Protein AF-A0AAD7MFX9-F1 (afdb_monomer)

InterPro domains:
  IPR049203 Domain of unknown function DUF6818 [PF20681] (75-136)

Sequence (321 aa):
MWYYPATLQYGCFPWWKHNKCAHVSDSDSDSDDVPAAKYPGHTKGSSNFNEADTTYTLDLVEKKTSDGCKGVEAKKSNRPTRDEKSLQAKYKGLLRSKKPTGSGRCPPEIKHALRIEQLISKRAGTREVSDGAVSDNNNTGASSDSSVEVLGSKKAAKVHTAIARRAPSPPLRRNPWLNAPELVSHLAKVFDPEVQQACDEERSQRSFQLAQFNSISAQLCDVQAVTESLRTQLLSIQNRSHKVKRAHDLAEFTLQLLEQRTVVSQPQPQPQPRQSRQGWYEEYHPDLIRVDGKVLVLFLAFYNHIHSLMSRFSTDILEYL

Foldseek 3Di:
DDDDDDDDPDDPDPPPVPDPPPPDDDDDDDDDDDPDPDPPPDPPDPPPQDPVNLVVLLVVLLVCLVPPDDDDFPPPDPDPGDDPVVSVVSLVVLCPPDDPPDPDDDPVSSVSSVVSVVSNVVVVVPPPPCPPDPPPPDDDDDDDDDDDDDPDDPPDPPPPPPPVPPPPPPPPPPPPPDDVVVVVVVVVVVPPPVVVVVVVVVVVVVVVVVVVVVVVVVVVVVVVVVVVVVVVVVVVVVVVVVVVVVVVVVVVVVVVVVVVVVVVPPPPPDDDDDDDDDDDDPDDDPPDDPPPDDPDDVVVVVVVVVVVVVVVVVVVVVVVD

Structure (mmCIF, N/CA/C/O backbone):
data_AF-A0AAD7MFX9-F1
#
_entry.id   AF-A0AAD7MFX9-F1
#
loop_
_atom_site.group_PDB
_atom_site.id
_atom_site.type_symbol
_atom_site.label_atom_id
_atom_site.label_alt_id
_atom_site.label_comp_id
_atom_site.label_asym_id
_atom_site.label_entity_id
_atom_site.label_seq_id
_atom_site.pdbx_PDB_ins_code
_atom_site.Cartn_x
_atom_site.Cartn_y
_atom_site.Cartn_z
_atom_site.occupancy
_atom_site.B_iso_or_equiv
_atom_site.auth_seq_id
_atom_site.auth_comp_id
_atom_site.auth_asym_id
_atom_site.auth_atom_id
_atom_site.pdbx_PDB_model_num
ATOM 1 N N . MET A 1 1 ? -15.563 -34.207 12.881 1.00 38.16 1 MET A N 1
ATOM 2 C CA . MET A 1 1 ? -15.189 -33.013 13.668 1.00 38.16 1 MET A CA 1
ATOM 3 C C . MET A 1 1 ? -14.021 -32.361 12.937 1.00 38.16 1 MET A C 1
ATOM 5 O O . MET A 1 1 ? -12.920 -32.881 12.992 1.00 38.16 1 MET A O 1
ATOM 9 N N . TRP A 1 2 ? -14.281 -31.351 12.101 1.00 32.84 2 TRP A N 1
ATOM 10 C CA . TRP A 1 2 ? -13.253 -30.756 11.236 1.00 32.84 2 TRP A CA 1
ATOM 11 C C . TRP A 1 2 ? -12.625 -29.561 11.959 1.00 32.84 2 TRP A C 1
ATOM 13 O O . TRP A 1 2 ? -13.279 -28.533 12.126 1.00 32.84 2 TRP A O 1
ATOM 23 N N . TYR A 1 3 ? -11.382 -29.717 12.416 1.00 33.75 3 TYR A N 1
ATOM 24 C CA . TYR A 1 3 ? -10.570 -28.634 12.971 1.00 33.75 3 TYR A CA 1
ATOM 25 C C . TYR A 1 3 ? -10.205 -27.664 11.837 1.00 33.75 3 TYR A C 1
ATOM 27 O O . TYR A 1 3 ? -9.392 -27.990 10.977 1.00 33.75 3 TYR A O 1
ATOM 35 N N . TYR A 1 4 ? -10.824 -26.482 11.809 1.00 37.81 4 TYR A N 1
ATOM 36 C CA . TYR A 1 4 ? -10.358 -25.379 10.967 1.00 37.81 4 TYR A CA 1
ATOM 37 C C . TYR A 1 4 ? -9.405 -24.505 11.793 1.00 37.81 4 TYR A C 1
ATOM 39 O O . TYR A 1 4 ? -9.812 -24.040 12.861 1.00 37.81 4 TYR A O 1
ATOM 47 N N . PRO A 1 5 ? -8.161 -24.269 11.337 1.00 44.94 5 PRO A N 1
ATOM 48 C CA . PRO A 1 5 ? -7.234 -23.391 12.034 1.00 44.94 5 PRO A CA 1
ATOM 49 C C . PRO A 1 5 ? -7.768 -21.954 12.071 1.00 44.94 5 PRO A C 1
ATOM 51 O O . PRO A 1 5 ? -8.479 -21.502 11.168 1.00 44.94 5 PRO A O 1
ATOM 54 N N . ALA A 1 6 ? -7.440 -21.264 13.164 1.00 40.69 6 ALA A N 1
ATOM 55 C CA . ALA A 1 6 ? -7.855 -19.904 13.462 1.00 40.69 6 ALA A CA 1
ATOM 56 C C . ALA A 1 6 ? -7.550 -18.937 12.305 1.00 40.69 6 ALA A C 1
ATOM 58 O O . ALA A 1 6 ? -6.547 -19.039 11.603 1.00 40.69 6 ALA A O 1
ATOM 59 N N . THR A 1 7 ? -8.476 -18.005 12.118 1.00 43.91 7 THR A N 1
ATOM 60 C CA . THR A 1 7 ? -8.569 -17.015 11.045 1.00 43.91 7 THR A CA 1
ATOM 61 C C . THR A 1 7 ? -7.248 -16.304 10.733 1.00 43.91 7 THR A C 1
ATOM 63 O O . THR A 1 7 ? -6.803 -15.458 11.506 1.00 43.91 7 THR A O 1
ATOM 66 N N . LEU A 1 8 ? -6.681 -16.584 9.553 1.00 38.19 8 LEU A N 1
ATOM 67 C CA . LEU A 1 8 ? -5.702 -15.721 8.889 1.00 38.19 8 LEU A CA 1
ATOM 68 C C . LEU A 1 8 ? -6.349 -14.351 8.643 1.00 38.19 8 LEU A C 1
ATOM 70 O O . LEU A 1 8 ? -7.306 -14.221 7.878 1.00 38.19 8 LEU A O 1
ATOM 74 N N . GLN A 1 9 ? -5.852 -13.333 9.338 1.00 41.78 9 GLN A N 1
ATOM 75 C CA . GLN A 1 9 ? -6.235 -11.943 9.144 1.00 41.78 9 GLN A CA 1
ATOM 76 C C . GLN A 1 9 ? -5.528 -11.451 7.875 1.00 41.78 9 GLN A C 1
ATOM 78 O O . GLN A 1 9 ? -4.345 -11.127 7.899 1.00 41.78 9 GLN A O 1
ATOM 83 N N . TYR A 1 10 ? -6.241 -11.488 6.746 1.00 43.34 10 TYR A N 1
ATOM 84 C CA . TYR A 1 10 ? -5.744 -11.041 5.446 1.00 43.34 10 TYR A CA 1
ATOM 85 C C . TYR A 1 10 ? -5.314 -9.570 5.529 1.00 43.34 10 TYR A C 1
ATOM 87 O O . TYR A 1 10 ? -6.148 -8.665 5.600 1.00 43.34 10 TYR A O 1
ATOM 95 N N . GLY A 1 11 ? -4.000 -9.332 5.523 1.00 38.25 11 GLY A N 1
ATOM 96 C CA . GLY A 1 11 ? -3.445 -8.029 5.183 1.00 38.25 11 GLY A CA 1
ATOM 97 C C . GLY A 1 11 ? -3.954 -7.636 3.799 1.00 38.25 11 GLY A C 1
ATOM 98 O O . GLY A 1 11 ? -4.009 -8.462 2.890 1.00 38.25 11 GLY A O 1
ATOM 99 N N . CYS A 1 12 ? -4.390 -6.389 3.650 1.00 39.00 12 CYS A N 1
ATOM 100 C CA . CYS A 1 12 ? -4.897 -5.842 2.398 1.00 39.00 12 CYS A CA 1
ATOM 101 C C . CYS A 1 12 ? -3.735 -5.771 1.383 1.00 39.00 12 CYS A C 1
ATOM 103 O O . CYS A 1 12 ? -3.068 -4.746 1.274 1.00 39.00 12 CYS A O 1
ATOM 105 N N . PHE A 1 13 ? -3.427 -6.879 0.699 1.00 40.06 13 PHE A N 1
ATOM 106 C CA . PHE A 1 13 ? -2.320 -6.952 -0.255 1.00 40.06 13 PHE A CA 1
ATOM 107 C C . PHE A 1 13 ? -2.621 -6.067 -1.482 1.00 40.06 13 PHE A C 1
ATOM 109 O O . PHE A 1 13 ? -3.646 -6.257 -2.145 1.00 40.06 13 PHE A O 1
ATOM 116 N N . PRO A 1 14 ? -1.748 -5.104 -1.834 1.00 45.28 14 PRO A N 1
ATOM 117 C CA . PRO A 1 14 ? -1.995 -4.116 -2.886 1.00 45.28 14 PRO A CA 1
ATOM 118 C C . PRO A 1 14 ? -1.705 -4.645 -4.303 1.00 45.28 14 PRO A C 1
ATOM 120 O O . PRO A 1 14 ? -1.330 -3.879 -5.185 1.00 45.28 14 PRO A O 1
ATOM 123 N N . TRP A 1 15 ? -1.897 -5.942 -4.567 1.00 44.16 15 TRP A N 1
ATOM 124 C CA . TRP A 1 15 ? -1.465 -6.563 -5.830 1.00 44.16 15 TRP A CA 1
ATOM 125 C C . TRP A 1 15 ? -2.285 -6.141 -7.065 1.00 44.16 15 TRP A C 1
ATOM 127 O O . TRP A 1 15 ? -1.922 -6.457 -8.190 1.00 44.16 15 TRP A O 1
ATOM 137 N N . TRP A 1 16 ? -3.385 -5.405 -6.881 1.00 49.38 16 TRP A N 1
ATOM 138 C CA . TRP A 1 16 ? -4.303 -5.004 -7.959 1.00 49.38 16 TRP A CA 1
ATOM 139 C C . TRP A 1 16 ? -4.384 -3.486 -8.199 1.00 49.38 16 TRP A C 1
ATOM 141 O O . TRP A 1 16 ? -5.248 -3.034 -8.945 1.00 49.38 16 TRP A O 1
ATOM 151 N N . LYS A 1 17 ? -3.509 -2.672 -7.587 1.00 44.91 17 LYS A N 1
ATOM 152 C CA . LYS A 1 17 ? -3.524 -1.207 -7.792 1.00 44.91 17 LYS A CA 1
ATOM 153 C C . LYS A 1 17 ? -2.876 -0.728 -9.101 1.00 44.91 17 LYS A C 1
ATOM 155 O O . LYS A 1 17 ? -3.039 0.439 -9.442 1.00 44.91 17 LYS A O 1
ATOM 160 N N . HIS A 1 18 ? -2.214 -1.593 -9.868 1.00 41.06 18 HIS A N 1
ATOM 161 C CA . HIS A 1 18 ? -1.515 -1.199 -11.095 1.00 41.06 18 HIS A CA 1
ATOM 162 C C . HIS A 1 18 ? -2.164 -1.814 -12.333 1.00 41.06 18 HIS A C 1
ATOM 164 O O . HIS A 1 18 ? -1.715 -2.833 -12.831 1.00 41.06 18 HIS A O 1
ATOM 170 N N . ASN A 1 19 ? -3.254 -1.196 -12.784 1.00 41.44 19 ASN A N 1
ATOM 171 C CA . ASN A 1 19 ? -3.665 -1.125 -14.191 1.00 41.44 19 ASN A CA 1
ATOM 172 C C . ASN A 1 19 ? -4.685 0.015 -14.308 1.00 41.44 19 ASN A C 1
ATOM 174 O O . ASN A 1 19 ? -5.865 -0.173 -14.598 1.00 41.44 19 ASN A O 1
ATOM 178 N N . LYS A 1 20 ? -4.227 1.237 -14.013 1.00 42.31 20 LYS A N 1
ATOM 179 C CA . LYS A 1 20 ? -4.905 2.439 -14.490 1.00 42.31 20 LYS A CA 1
ATOM 180 C C . LYS A 1 20 ? -4.567 2.512 -15.978 1.00 42.31 20 LYS A C 1
ATOM 182 O O . LYS A 1 20 ? -3.538 3.066 -16.341 1.00 42.31 20 LYS A O 1
ATOM 187 N N . CYS A 1 21 ? -5.379 1.870 -16.819 1.00 35.56 21 CYS A N 1
ATOM 188 C CA . CYS A 1 21 ? -5.397 2.179 -18.243 1.00 35.56 21 CYS A CA 1
ATOM 189 C C . CYS A 1 21 ? -5.702 3.675 -18.334 1.00 35.56 21 CYS A C 1
ATOM 191 O O . CYS A 1 21 ? -6.823 4.101 -18.055 1.00 35.56 21 CYS A O 1
ATOM 193 N N . ALA A 1 22 ? -4.666 4.472 -18.588 1.00 37.41 22 ALA A N 1
ATOM 194 C CA . ALA A 1 22 ? -4.801 5.878 -18.898 1.00 37.41 22 ALA A CA 1
ATOM 195 C C . ALA A 1 22 ? -5.539 5.952 -20.234 1.00 37.41 22 ALA A C 1
ATOM 197 O O . ALA A 1 22 ? -4.946 5.792 -21.296 1.00 37.41 22 ALA A O 1
ATOM 198 N N . HIS A 1 23 ? -6.858 6.106 -20.167 1.00 41.19 23 HIS A N 1
ATOM 199 C CA . HIS A 1 23 ? -7.603 6.665 -21.276 1.00 41.19 23 HIS A CA 1
ATOM 200 C C . HIS A 1 23 ? -7.218 8.143 -21.309 1.00 41.19 23 HIS A C 1
ATOM 202 O O . HIS A 1 23 ? -7.692 8.928 -20.490 1.00 41.19 23 HIS A O 1
ATOM 208 N N . VAL A 1 24 ? -6.261 8.476 -22.173 1.00 39.00 24 VAL A N 1
ATOM 209 C CA . VAL A 1 24 ? -5.938 9.858 -22.520 1.00 39.00 24 VAL A CA 1
ATOM 210 C C . VAL A 1 24 ? -7.144 10.385 -23.283 1.00 39.00 24 VAL A C 1
ATOM 212 O O . VAL A 1 24 ? -7.407 9.986 -24.412 1.00 39.00 24 VAL A O 1
ATOM 215 N N . SER A 1 25 ? -7.937 11.204 -22.613 1.00 40.22 25 SER A N 1
ATOM 216 C CA . SER A 1 25 ? -8.865 12.119 -23.259 1.00 40.22 25 SER A CA 1
ATOM 217 C C . SER A 1 25 ? -8.348 13.509 -22.931 1.00 40.22 25 SER A C 1
ATOM 219 O O . SER A 1 25 ? -8.645 14.037 -21.861 1.00 40.22 25 SER A O 1
ATOM 221 N N . ASP A 1 26 ? -7.507 14.022 -23.827 1.00 41.28 26 ASP A N 1
ATOM 222 C CA . ASP A 1 26 ? -7.129 15.428 -23.878 1.00 41.28 26 ASP A CA 1
ATOM 223 C C . ASP A 1 26 ? -8.378 16.210 -24.290 1.00 41.28 26 ASP A C 1
ATOM 225 O O . ASP A 1 26 ? -8.904 16.068 -25.396 1.00 41.28 26 ASP A O 1
ATOM 229 N N . SER A 1 27 ? -8.926 16.973 -23.357 1.00 51.03 27 SER A N 1
ATOM 230 C CA . SER A 1 27 ? -9.942 17.984 -23.625 1.00 51.03 27 SER A CA 1
ATOM 231 C C . SER A 1 27 ? -9.734 19.089 -22.604 1.00 51.03 27 SER A C 1
ATOM 233 O O . SER A 1 27 ? -10.355 19.101 -21.542 1.00 51.03 27 SER A O 1
ATOM 235 N N . ASP A 1 28 ? -8.787 19.966 -22.931 1.00 50.78 28 ASP A N 1
ATOM 236 C CA . ASP A 1 28 ? -8.670 21.295 -22.347 1.00 50.78 28 ASP A CA 1
ATOM 237 C C . ASP A 1 28 ? -9.949 22.062 -22.691 1.00 50.78 28 ASP A C 1
ATOM 239 O O . ASP A 1 28 ? -10.219 22.350 -23.858 1.00 50.78 28 ASP A O 1
ATOM 243 N N . SER A 1 29 ? -10.772 22.343 -21.686 1.00 61.25 29 SER A N 1
ATOM 244 C CA . SER A 1 29 ? -11.898 23.256 -21.837 1.00 61.25 29 SER A CA 1
ATOM 245 C C . SER A 1 29 ? -12.022 24.083 -20.567 1.00 61.25 29 SER A C 1
ATOM 247 O O . SER A 1 29 ? -12.317 23.559 -19.490 1.00 61.25 29 SER A O 1
ATOM 249 N N . ASP A 1 30 ? -11.722 25.367 -20.735 1.00 53.09 30 ASP A N 1
ATOM 250 C CA . ASP A 1 30 ? -11.743 26.407 -19.720 1.00 53.09 30 ASP A CA 1
ATOM 251 C C . ASP A 1 30 ? -13.122 26.579 -19.064 1.00 53.09 30 ASP A C 1
ATOM 253 O O . ASP A 1 30 ? -14.175 26.358 -19.659 1.00 53.09 30 ASP A O 1
ATOM 257 N N . SER A 1 31 ? -13.026 26.974 -17.798 1.00 58.25 31 SER A N 1
ATOM 258 C CA . SER A 1 31 ? -14.019 27.464 -16.840 1.00 58.25 31 SER A CA 1
ATOM 259 C C . SER A 1 31 ? -15.365 27.980 -17.368 1.00 58.25 31 SER A C 1
ATOM 261 O O . SER A 1 31 ? -15.407 29.028 -18.003 1.00 58.25 31 SER A O 1
ATOM 263 N N . ASP A 1 32 ? -16.446 27.354 -16.890 1.00 50.59 32 ASP A N 1
ATOM 264 C CA . ASP A 1 32 ? -17.741 27.991 -16.620 1.00 50.59 32 ASP A CA 1
ATOM 265 C C . ASP A 1 32 ? -18.392 27.328 -15.385 1.00 50.59 32 ASP A C 1
ATOM 267 O O . ASP A 1 32 ? -18.341 26.106 -15.215 1.00 50.59 32 ASP A O 1
ATOM 271 N N . ASP A 1 33 ? -18.983 28.138 -14.500 1.00 58.12 33 ASP A N 1
ATOM 272 C CA . ASP A 1 33 ? -19.689 27.739 -13.274 1.00 58.12 33 ASP A CA 1
ATOM 273 C C . ASP A 1 33 ? -20.865 26.783 -13.566 1.00 58.12 33 ASP A C 1
ATOM 275 O O . ASP A 1 33 ? -21.997 27.201 -13.827 1.00 58.12 33 ASP A O 1
ATOM 279 N N . VAL A 1 34 ? -20.624 25.468 -13.498 1.00 51.06 34 VAL A N 1
ATOM 280 C CA . VAL A 1 34 ? -21.688 24.462 -13.641 1.00 51.06 34 VAL A CA 1
ATOM 281 C C . VAL A 1 34 ? -22.418 24.293 -12.300 1.00 51.06 34 VAL A C 1
ATOM 283 O O . VAL A 1 34 ? -21.798 23.896 -11.306 1.00 51.06 34 VAL A O 1
ATOM 286 N N . PRO A 1 35 ? -23.742 24.538 -12.231 1.00 60.59 35 PRO A N 1
ATOM 287 C CA . PRO A 1 35 ? -24.511 24.386 -11.002 1.00 60.59 35 PRO A CA 1
ATOM 288 C C . PRO A 1 35 ? -24.412 22.948 -10.493 1.00 60.59 35 PRO A C 1
ATOM 290 O O . PRO A 1 35 ? -24.589 22.003 -11.261 1.00 60.59 35 PRO A O 1
ATOM 293 N N . ALA A 1 36 ? -24.143 22.797 -9.190 1.00 56.06 36 ALA A N 1
ATOM 294 C CA . ALA A 1 36 ? -23.963 21.528 -8.488 1.00 56.06 36 ALA A CA 1
ATOM 295 C C . ALA A 1 36 ? -25.005 20.477 -8.915 1.00 56.06 36 ALA A C 1
ATOM 297 O O . ALA A 1 36 ? -26.137 20.442 -8.419 1.00 56.06 36 ALA A O 1
ATOM 298 N N . ALA A 1 37 ? -24.616 19.620 -9.861 1.00 54.31 37 ALA A N 1
ATOM 299 C CA . ALA A 1 37 ? -25.473 18.580 -10.389 1.00 54.31 37 ALA A CA 1
ATOM 300 C C . ALA A 1 37 ? -25.778 17.598 -9.255 1.00 54.31 37 ALA A C 1
ATOM 302 O O . ALA A 1 37 ? -24.891 16.919 -8.733 1.00 54.31 37 ALA A O 1
ATOM 303 N N . LYS A 1 38 ? -27.051 17.547 -8.847 1.00 69.00 38 LYS A N 1
ATOM 304 C CA . LYS A 1 38 ? -27.570 16.536 -7.923 1.00 69.00 38 LYS A CA 1
ATOM 305 C C . LYS A 1 38 ? -27.135 15.171 -8.449 1.00 69.00 38 LYS A C 1
ATOM 307 O O . LYS A 1 38 ? -27.514 14.812 -9.562 1.00 69.00 38 LYS A O 1
ATOM 312 N N . TYR A 1 39 ? -26.331 14.448 -7.666 1.00 67.44 39 TYR A N 1
ATOM 313 C CA . TYR A 1 39 ? -25.854 13.109 -8.007 1.00 67.44 39 TYR A CA 1
ATOM 314 C C . TYR A 1 39 ? -27.015 12.288 -8.582 1.00 67.44 39 TYR A C 1
ATOM 316 O O . TYR A 1 39 ? -28.019 12.119 -7.878 1.00 67.44 39 TYR A O 1
ATOM 324 N N . PRO A 1 40 ? -26.934 11.822 -9.843 1.00 58.03 40 PRO A N 1
ATOM 325 C CA . PRO A 1 40 ? -27.996 11.029 -10.432 1.00 58.03 40 PRO A CA 1
ATOM 326 C C . PRO A 1 40 ? -28.186 9.806 -9.543 1.00 58.03 40 PRO A C 1
ATOM 328 O O . PRO A 1 40 ? -27.263 9.013 -9.338 1.00 58.03 40 PRO A O 1
ATOM 331 N N . GLY A 1 41 ? -29.371 9.712 -8.937 1.00 63.53 41 GLY A N 1
ATOM 332 C CA . GLY A 1 41 ? -29.730 8.582 -8.095 1.00 63.53 41 GLY A CA 1
ATOM 333 C C . GLY A 1 41 ? -29.484 7.283 -8.854 1.00 63.53 41 GLY A C 1
ATOM 334 O O . GLY A 1 41 ? -29.627 7.244 -10.076 1.00 63.53 41 GLY A O 1
ATOM 335 N N . HIS A 1 42 ? -29.089 6.235 -8.126 1.00 55.88 42 HIS A N 1
ATOM 336 C CA . HIS A 1 42 ? -28.870 4.897 -8.672 1.00 55.88 42 HIS A CA 1
ATOM 337 C C . HIS A 1 42 ? -29.916 4.572 -9.745 1.00 55.88 42 HIS A C 1
ATOM 339 O O . HIS A 1 42 ? -31.111 4.497 -9.447 1.00 55.88 42 HIS A O 1
ATOM 345 N N . THR A 1 43 ? -29.472 4.397 -10.992 1.00 57.28 43 THR A N 1
ATOM 346 C CA . THR A 1 43 ? -30.348 3.996 -12.089 1.00 57.28 43 THR A CA 1
ATOM 347 C C . THR A 1 43 ? -31.018 2.681 -11.695 1.00 57.28 43 THR A C 1
ATOM 349 O O . THR A 1 43 ? -30.359 1.657 -11.502 1.00 57.28 43 THR A O 1
ATOM 352 N N . LYS A 1 44 ? -32.343 2.723 -11.498 1.00 52.28 44 LYS A N 1
ATOM 353 C CA . LYS A 1 44 ? -33.187 1.543 -11.273 1.00 52.28 44 LYS A CA 1
ATOM 354 C C . LYS A 1 44 ? -33.063 0.651 -12.508 1.00 52.28 44 LYS A C 1
ATOM 356 O O . LYS A 1 44 ? -33.769 0.849 -13.488 1.00 52.28 44 LYS A O 1
ATOM 361 N N . GLY A 1 45 ? -32.103 -0.266 -12.488 1.00 57.66 45 GLY A N 1
ATOM 362 C CA . GLY A 1 45 ? -31.774 -1.071 -13.661 1.00 57.66 45 GLY A CA 1
ATOM 363 C C . GLY A 1 45 ? -30.441 -1.810 -13.608 1.00 57.66 45 GLY A C 1
ATOM 364 O O . GLY A 1 45 ? -30.179 -2.604 -14.508 1.00 57.66 45 GLY A O 1
ATOM 365 N N . SER A 1 46 ? -29.601 -1.629 -12.577 1.00 60.44 46 SER A N 1
ATOM 366 C CA . SER A 1 46 ? -28.471 -2.539 -12.374 1.00 60.44 46 SER A CA 1
ATOM 367 C C . SER A 1 46 ? -29.010 -3.938 -12.066 1.00 60.44 46 SER A C 1
ATOM 369 O O . SER A 1 46 ? -29.384 -4.261 -10.942 1.00 60.44 46 SER A O 1
ATOM 371 N N . SER A 1 47 ? -29.098 -4.766 -13.108 1.00 70.81 47 SER A N 1
ATOM 372 C CA . SER A 1 47 ? -29.531 -6.156 -13.016 1.00 70.81 47 SER A CA 1
ATOM 373 C C . SER A 1 47 ? -28.731 -6.847 -11.910 1.00 70.81 47 SER A C 1
ATOM 375 O O . SER A 1 47 ? -27.494 -6.918 -11.973 1.00 70.81 47 SER A O 1
ATOM 377 N N . ASN A 1 48 ? -29.435 -7.301 -10.872 1.00 85.19 48 ASN A N 1
ATOM 378 C CA . ASN A 1 48 ? -28.843 -8.066 -9.784 1.00 85.19 48 ASN A CA 1
ATOM 379 C C . ASN A 1 48 ? -28.131 -9.295 -10.365 1.00 85.19 48 ASN A C 1
ATOM 381 O O . ASN A 1 48 ? -28.614 -9.910 -11.312 1.00 85.19 48 ASN A O 1
ATOM 385 N N . PHE A 1 49 ? -26.970 -9.643 -9.812 1.00 90.62 49 PHE A N 1
ATOM 386 C CA . PHE A 1 49 ? -26.264 -10.862 -10.202 1.00 90.62 49 PHE A CA 1
ATOM 387 C C . PHE A 1 49 ? -27.140 -12.076 -9.905 1.00 90.62 49 PHE A C 1
ATOM 389 O O . PHE A 1 49 ? -27.456 -12.317 -8.738 1.00 90.62 49 PHE A O 1
ATOM 396 N N . ASN A 1 50 ? -27.495 -12.831 -10.944 1.00 92.94 50 ASN A N 1
ATOM 397 C CA . ASN A 1 50 ? -28.164 -14.111 -10.769 1.00 92.94 50 ASN A CA 1
ATOM 398 C C . ASN A 1 50 ? -27.189 -15.138 -10.156 1.00 92.94 50 ASN A C 1
ATOM 400 O O . ASN A 1 50 ? -25.967 -14.964 -10.204 1.00 92.94 50 ASN A O 1
ATOM 404 N N . GLU A 1 51 ? -27.699 -16.227 -9.592 1.00 93.75 51 GLU A N 1
ATOM 405 C CA . GLU A 1 51 ? -26.887 -17.324 -9.047 1.00 93.75 51 GLU A CA 1
ATOM 406 C C . GLU A 1 51 ? -25.966 -17.913 -10.126 1.00 93.75 51 GLU A C 1
ATOM 408 O O . GLU A 1 51 ? -24.756 -18.045 -9.931 1.00 93.75 51 GLU A O 1
ATOM 413 N N . ALA A 1 52 ? -26.510 -18.124 -11.328 1.00 92.81 52 ALA A N 1
ATOM 414 C CA . ALA A 1 52 ? -25.748 -18.567 -12.489 1.00 92.81 52 ALA A CA 1
ATOM 415 C C . ALA A 1 52 ? -24.650 -17.570 -12.901 1.00 92.81 52 ALA A C 1
ATOM 417 O O . ALA A 1 52 ? -23.636 -17.973 -13.463 1.00 92.81 52 ALA A O 1
ATOM 418 N N . ASP A 1 53 ? -24.859 -16.261 -12.726 1.00 92.38 53 ASP A N 1
ATOM 419 C CA . ASP A 1 53 ? -23.834 -15.246 -13.026 1.00 92.38 53 ASP A CA 1
ATOM 420 C C . ASP A 1 53 ? -22.771 -15.209 -11.932 1.00 92.38 53 ASP A C 1
ATOM 422 O O . ASP A 1 53 ? -21.601 -14.948 -12.200 1.00 92.38 53 ASP A O 1
ATOM 426 N N . THR A 1 54 ? -23.175 -15.482 -10.693 1.00 94.38 54 THR A N 1
ATOM 427 C CA . THR A 1 54 ? -22.289 -15.512 -9.531 1.00 94.38 54 THR A CA 1
ATOM 428 C C . THR A 1 54 ? -21.322 -16.690 -9.629 1.00 94.38 54 THR A C 1
ATOM 430 O O . THR A 1 54 ? -20.120 -16.486 -9.496 1.00 94.38 54 THR A O 1
ATOM 433 N N . THR A 1 55 ? -21.818 -17.885 -9.956 1.00 95.12 55 THR A N 1
ATOM 434 C CA . THR A 1 55 ? -20.992 -19.077 -10.230 1.00 95.12 55 THR A CA 1
ATOM 435 C C . THR A 1 55 ? -20.042 -18.845 -11.404 1.00 95.12 55 THR A C 1
ATOM 437 O O . THR A 1 55 ? -18.834 -18.988 -11.244 1.00 95.12 55 THR A O 1
ATOM 440 N N . TYR A 1 56 ? -20.546 -18.332 -12.530 1.00 92.56 56 TYR A N 1
ATOM 441 C CA . TYR A 1 56 ? -19.709 -17.977 -13.683 1.00 92.56 56 TYR A CA 1
ATOM 442 C C . TYR A 1 56 ? -18.618 -16.944 -13.345 1.00 92.56 56 TYR A C 1
ATOM 444 O O . TYR A 1 56 ? -17.485 -17.039 -13.816 1.00 92.56 56 TYR A O 1
ATOM 452 N N . THR A 1 57 ? -18.935 -15.959 -12.498 1.00 92.25 57 THR A N 1
ATOM 453 C CA . THR A 1 57 ? -17.954 -14.973 -12.020 1.00 92.25 57 THR A CA 1
ATOM 454 C C . THR A 1 57 ? -16.844 -15.648 -11.216 1.00 92.25 57 THR A C 1
ATOM 456 O O . THR A 1 57 ? -15.678 -15.298 -11.383 1.00 92.25 57 THR A O 1
ATOM 459 N N . LEU A 1 58 ? -17.182 -16.616 -10.361 1.00 94.88 58 LEU A N 1
ATOM 460 C CA . LEU A 1 58 ? -16.204 -17.357 -9.564 1.00 94.88 58 LEU A CA 1
ATOM 461 C C . LEU A 1 58 ? -15.306 -18.230 -10.445 1.00 94.88 58 LEU A C 1
ATOM 463 O O . LEU A 1 58 ? -14.089 -18.167 -10.288 1.00 94.88 58 LEU A O 1
ATOM 467 N N . ASP A 1 59 ? -15.869 -18.925 -11.435 1.00 93.94 59 ASP A N 1
ATOM 468 C CA . ASP A 1 59 ? -15.097 -19.720 -12.400 1.00 93.94 59 ASP A CA 1
ATOM 469 C C . ASP A 1 59 ? -14.103 -18.851 -13.191 1.00 93.94 59 ASP A C 1
ATOM 471 O O . ASP A 1 59 ? -12.944 -19.225 -13.395 1.00 93.94 59 ASP A O 1
ATOM 475 N N . LEU A 1 60 ? -14.523 -17.647 -13.602 1.00 91.00 60 LEU A N 1
ATOM 476 C CA . LEU A 1 60 ? -13.646 -16.684 -14.272 1.00 91.00 60 LEU A CA 1
ATOM 477 C C . LEU A 1 60 ? -12.501 -16.209 -13.370 1.00 91.00 60 LEU A C 1
ATOM 479 O O . LEU A 1 60 ? -11.375 -16.061 -13.848 1.00 91.00 60 LEU A O 1
ATOM 483 N N . VAL A 1 61 ? -12.765 -15.947 -12.086 1.00 90.56 61 VAL A N 1
ATOM 484 C CA . VAL A 1 61 ? -11.727 -15.522 -11.130 1.00 90.56 61 VAL A CA 1
ATOM 485 C C . VAL A 1 61 ? -10.770 -16.674 -10.826 1.00 90.56 61 VAL A C 1
ATOM 487 O O . VAL A 1 61 ? -9.560 -16.451 -10.778 1.00 90.56 61 VAL A O 1
ATOM 490 N N . GLU A 1 62 ? -11.273 -17.900 -10.678 1.00 92.62 62 GLU A N 1
ATOM 491 C CA . GLU A 1 62 ? -10.452 -19.097 -10.472 1.00 92.62 62 GLU A CA 1
ATOM 492 C C . GLU A 1 62 ? -9.505 -19.318 -11.658 1.00 92.62 62 GLU A C 1
ATOM 494 O O . GLU A 1 62 ? -8.291 -19.421 -11.469 1.00 92.62 62 GLU A O 1
ATOM 499 N N . LYS A 1 63 ? -10.028 -19.243 -12.888 1.00 89.75 63 LYS A N 1
ATOM 500 C CA . LYS A 1 63 ? -9.226 -19.329 -14.114 1.00 89.75 63 LYS A CA 1
ATOM 501 C C . LYS A 1 63 ? -8.232 -18.169 -14.267 1.00 89.75 63 LYS A C 1
ATOM 503 O O . LYS A 1 63 ? -7.075 -18.375 -14.616 1.00 89.75 63 LYS A O 1
ATOM 508 N N . LYS A 1 64 ? -8.622 -16.924 -13.959 1.00 83.94 64 LYS A N 1
ATOM 509 C CA . LYS A 1 64 ? -7.676 -15.783 -13.961 1.00 83.94 64 LYS A CA 1
ATOM 510 C C . LYS A 1 64 ? -6.535 -15.984 -12.968 1.00 83.94 64 LYS A C 1
ATOM 512 O O . LYS A 1 64 ? -5.399 -15.581 -13.227 1.00 83.94 64 LYS A O 1
ATOM 517 N N . THR A 1 65 ? -6.854 -16.571 -11.818 1.00 76.75 65 THR A N 1
ATOM 518 C CA . THR A 1 65 ? -5.892 -16.826 -10.750 1.00 76.75 65 THR A CA 1
ATOM 519 C C . THR A 1 65 ? -4.872 -17.878 -11.165 1.00 76.75 65 THR A C 1
ATOM 521 O O . THR A 1 65 ? -3.720 -17.748 -10.756 1.00 76.75 65 THR A O 1
ATOM 524 N N . SER A 1 66 ? -5.238 -18.879 -11.979 1.00 73.50 66 SER A N 1
ATOM 525 C CA . SER A 1 66 ? -4.282 -19.863 -12.512 1.00 73.50 66 SER A CA 1
ATOM 526 C C . SER A 1 66 ? -3.360 -19.267 -13.575 1.00 73.50 66 SER A C 1
ATOM 528 O O . SER A 1 66 ? -2.160 -19.552 -13.568 1.00 73.50 66 SER A O 1
ATOM 530 N N . ASP A 1 67 ? -3.867 -18.358 -14.403 1.00 68.50 67 ASP A N 1
ATOM 531 C CA . ASP A 1 67 ? -3.166 -17.966 -15.633 1.00 68.50 67 ASP A CA 1
ATOM 532 C C . ASP A 1 67 ? -2.332 -16.679 -15.495 1.00 68.50 67 ASP A C 1
ATOM 534 O O . ASP A 1 67 ? -1.593 -16.314 -16.405 1.00 68.50 67 ASP A O 1
ATOM 538 N N . GLY A 1 68 ? -2.387 -16.002 -14.342 1.00 54.31 68 GLY A N 1
ATOM 539 C CA . GLY A 1 68 ? -1.564 -14.820 -14.082 1.00 54.31 68 GLY A CA 1
ATOM 540 C C . GLY A 1 68 ? -2.023 -13.594 -14.878 1.00 54.31 68 GLY A C 1
ATOM 541 O O . GLY A 1 68 ? -1.392 -13.184 -15.843 1.00 54.31 68 GLY A O 1
ATOM 542 N N . CYS A 1 69 ? -3.109 -12.964 -14.421 1.00 46.72 69 CYS A N 1
ATOM 543 C CA . CYS A 1 69 ? -3.417 -11.536 -14.611 1.00 46.72 69 CYS A CA 1
ATOM 544 C C . CYS A 1 69 ? -3.326 -10.932 -16.033 1.00 46.72 69 CYS A C 1
ATOM 546 O O . CYS A 1 69 ? -3.015 -9.746 -16.153 1.00 46.72 69 CYS A O 1
ATOM 548 N N . LYS A 1 70 ? -3.649 -11.656 -17.112 1.00 49.25 70 LYS A N 1
ATOM 549 C CA . LYS A 1 70 ? -3.885 -11.015 -18.423 1.00 49.25 70 LYS A CA 1
ATOM 550 C C . LYS A 1 70 ? -5.350 -11.146 -18.836 1.00 49.25 70 LYS A C 1
ATOM 552 O O . LYS A 1 70 ? -5.954 -12.203 -18.685 1.00 49.25 70 LYS A O 1
ATOM 557 N N . GLY A 1 71 ? -5.922 -10.002 -19.221 1.00 53.84 71 GLY A N 1
ATOM 558 C CA . GLY A 1 71 ? -7.354 -9.699 -19.281 1.00 53.84 71 GLY A CA 1
ATOM 559 C C . GLY A 1 71 ? -8.219 -10.815 -19.859 1.00 53.84 71 GLY A C 1
ATOM 560 O O . GLY A 1 71 ? -8.031 -11.245 -20.991 1.00 53.84 71 GLY A O 1
ATOM 561 N N . VAL A 1 72 ? -9.192 -11.271 -19.070 1.00 52.81 72 VAL A N 1
ATOM 562 C CA . VAL A 1 72 ? -10.182 -12.249 -19.535 1.00 52.81 72 VAL A CA 1
ATOM 563 C C . VAL A 1 72 ? -11.402 -11.469 -19.958 1.00 52.81 72 VAL A C 1
ATOM 565 O O . VAL A 1 72 ? -12.135 -10.932 -19.128 1.00 52.81 72 VAL A O 1
ATOM 568 N N . GLU A 1 73 ? -11.567 -11.379 -21.265 1.00 58.50 73 GLU A N 1
ATOM 569 C CA . GLU A 1 73 ? -12.762 -10.850 -21.890 1.00 58.50 73 GLU A CA 1
ATOM 570 C C . GLU A 1 73 ? -13.832 -11.951 -21.893 1.00 58.50 73 GLU A C 1
ATOM 572 O O . GLU A 1 73 ? -13.621 -13.048 -22.418 1.00 58.50 73 GLU A O 1
ATOM 577 N N . ALA A 1 74 ? -14.997 -11.673 -21.307 1.00 58.94 74 ALA A N 1
ATOM 578 C CA . ALA A 1 74 ? -16.129 -12.600 -21.217 1.00 58.94 74 ALA A CA 1
ATOM 579 C C . ALA A 1 74 ? -16.894 -12.732 -22.554 1.00 58.94 74 ALA A C 1
ATOM 581 O O . ALA A 1 74 ? -18.117 -12.657 -22.596 1.00 58.94 74 ALA A O 1
ATOM 582 N N . LYS A 1 75 ? -16.181 -12.902 -23.674 1.00 62.78 75 LYS A N 1
ATOM 583 C CA . LYS A 1 75 ? -16.764 -12.872 -25.030 1.00 62.78 75 LYS A CA 1
ATOM 584 C C . LYS A 1 75 ? -17.532 -14.144 -25.423 1.00 62.78 75 LYS A C 1
ATOM 586 O O . LYS A 1 75 ? -18.212 -14.138 -26.439 1.00 62.78 75 LYS A O 1
ATOM 591 N N . LYS A 1 76 ? -17.432 -15.244 -24.661 1.00 62.84 76 LYS A N 1
ATOM 592 C CA . LYS A 1 76 ? -17.914 -16.580 -25.087 1.00 62.84 76 LYS A CA 1
ATOM 593 C C . LYS A 1 76 ? -19.207 -17.075 -24.431 1.00 62.84 76 LYS A C 1
ATOM 595 O O . LYS A 1 76 ? -19.543 -18.244 -24.574 1.00 62.84 76 LYS A O 1
ATOM 600 N N . SER A 1 77 ? -19.938 -16.231 -23.713 1.00 67.56 77 SER A N 1
ATOM 601 C CA . SER A 1 77 ? -21.217 -16.634 -23.118 1.00 67.56 77 SER A CA 1
ATOM 602 C C . SER A 1 77 ? -22.314 -15.686 -23.574 1.00 67.56 77 SER A C 1
ATOM 604 O O . SER A 1 77 ? -22.072 -14.485 -23.590 1.00 67.56 77 SER A O 1
ATOM 606 N N . ASN A 1 78 ? -23.507 -16.202 -23.892 1.00 80.75 78 ASN A N 1
ATOM 607 C CA . ASN A 1 78 ? -24.719 -15.432 -24.235 1.00 80.75 78 ASN A CA 1
ATOM 608 C C . ASN A 1 78 ? -25.269 -14.620 -23.039 1.00 80.75 78 ASN A C 1
ATOM 610 O O . ASN A 1 78 ? -26.475 -14.505 -22.838 1.00 80.75 78 ASN A O 1
ATOM 614 N N . ARG A 1 79 ? -24.379 -14.128 -22.179 1.00 82.06 79 ARG A N 1
ATOM 615 C CA . ARG A 1 79 ? -24.664 -13.391 -20.958 1.00 82.06 79 ARG A CA 1
ATOM 616 C C . ARG A 1 79 ? -24.337 -11.921 -21.193 1.00 82.06 79 ARG A C 1
ATOM 618 O O . ARG A 1 79 ? -23.418 -11.623 -21.958 1.00 82.06 79 ARG A O 1
ATOM 625 N N . PRO A 1 80 ? -25.051 -10.999 -20.531 1.00 82.94 80 PRO A N 1
ATOM 626 C CA . PRO A 1 80 ? -24.755 -9.580 -20.643 1.00 82.94 80 PRO A CA 1
ATOM 627 C C . PRO A 1 80 ? -23.301 -9.314 -20.245 1.00 82.94 80 PRO A C 1
ATOM 629 O O . PRO A 1 80 ? -22.844 -9.767 -19.192 1.00 82.94 80 PRO A O 1
ATOM 632 N N . THR A 1 81 ? -22.573 -8.582 -21.087 1.00 84.62 81 THR A N 1
ATOM 633 C CA . THR A 1 81 ? -21.199 -8.171 -20.794 1.00 84.62 81 THR A CA 1
ATOM 634 C C . THR A 1 81 ? -21.201 -7.299 -19.541 1.00 84.62 81 THR A C 1
ATOM 636 O O . THR A 1 81 ? -21.928 -6.311 -19.457 1.00 84.62 81 THR A O 1
ATOM 639 N N . ARG A 1 82 ? -20.417 -7.693 -18.535 1.00 86.62 82 ARG A N 1
ATOM 640 C CA . ARG A 1 82 ? -20.266 -6.960 -17.274 1.00 86.62 82 ARG A CA 1
ATOM 641 C C . ARG A 1 82 ? -18.862 -6.388 -17.188 1.00 86.62 82 ARG A C 1
ATOM 643 O O . ARG A 1 82 ? -17.894 -7.071 -17.518 1.00 86.62 82 ARG A O 1
ATOM 650 N N . ASP A 1 83 ? -18.763 -5.177 -16.657 1.00 87.44 83 ASP A N 1
ATOM 651 C CA . ASP A 1 83 ? -17.478 -4.544 -16.388 1.00 87.44 83 ASP A CA 1
ATOM 652 C C . ASP A 1 83 ? -16.664 -5.349 -15.374 1.00 87.44 83 ASP A C 1
ATOM 654 O O . ASP A 1 83 ? -17.188 -5.840 -14.368 1.00 87.44 83 ASP A O 1
ATOM 658 N N . GLU A 1 84 ? -15.348 -5.398 -15.575 1.00 85.38 84 GLU A N 1
ATOM 659 C CA . GLU A 1 84 ? -14.416 -6.062 -14.658 1.00 85.38 84 GLU A CA 1
ATOM 660 C C . GLU A 1 84 ? -14.553 -5.544 -13.218 1.00 85.38 84 GLU A C 1
ATOM 662 O O . GLU A 1 84 ? -14.538 -6.326 -12.266 1.00 85.38 84 GLU A O 1
ATOM 667 N N . LYS A 1 85 ? -14.780 -4.235 -13.050 1.00 86.19 85 LYS A N 1
ATOM 668 C CA . LYS A 1 85 ? -15.017 -3.612 -11.739 1.00 86.19 85 LYS A CA 1
ATOM 669 C C . LYS A 1 85 ? -16.276 -4.157 -11.059 1.00 86.19 85 LYS A C 1
ATOM 671 O O . LYS A 1 85 ? -16.273 -4.348 -9.844 1.00 86.19 85 LYS A O 1
ATOM 676 N N . SER A 1 86 ? -17.334 -4.432 -11.825 1.00 89.56 86 SER A N 1
ATOM 677 C CA . SER A 1 86 ? -18.588 -4.994 -11.310 1.00 89.56 86 SER A CA 1
ATOM 678 C C . SER A 1 86 ? -18.387 -6.433 -10.825 1.00 89.56 86 SER A C 1
ATOM 680 O O . SER A 1 86 ? -18.764 -6.766 -9.699 1.00 89.56 86 SER A O 1
ATOM 682 N N . LEU A 1 87 ? -17.702 -7.258 -11.627 1.00 89.75 87 LEU A N 1
ATOM 683 C CA . LEU A 1 87 ? -17.334 -8.633 -11.266 1.00 89.75 87 LEU A CA 1
ATOM 684 C C . LEU A 1 87 ? -16.455 -8.663 -10.008 1.00 89.75 87 LEU A C 1
ATOM 686 O O . LEU A 1 87 ? -16.717 -9.414 -9.066 1.00 89.75 87 LEU A O 1
ATOM 690 N N . GLN A 1 88 ? -15.452 -7.784 -9.950 1.00 88.50 88 GLN A N 1
ATOM 691 C CA . GLN A 1 88 ? -14.561 -7.653 -8.801 1.00 88.50 88 GLN A CA 1
ATOM 692 C C . GLN A 1 88 ? -15.317 -7.225 -7.536 1.00 88.50 88 GLN A C 1
ATOM 694 O O . GLN A 1 88 ? -15.087 -7.779 -6.458 1.00 88.50 88 GLN A O 1
ATOM 699 N N . ALA A 1 89 ? -16.207 -6.235 -7.643 1.00 90.25 89 ALA A N 1
ATOM 700 C CA . ALA A 1 89 ? -17.012 -5.769 -6.521 1.00 90.25 89 ALA A CA 1
ATOM 701 C C . ALA A 1 89 ? -17.913 -6.888 -5.982 1.00 90.25 89 ALA A C 1
ATOM 703 O O . ALA A 1 89 ? -17.992 -7.071 -4.765 1.00 90.25 89 ALA A O 1
ATOM 704 N N . LYS A 1 90 ? -18.524 -7.685 -6.870 1.00 94.00 90 LYS A N 1
ATOM 705 C CA . LYS A 1 90 ? -19.337 -8.844 -6.488 1.00 94.00 90 LYS A CA 1
ATOM 706 C C . LYS A 1 90 ? -18.509 -9.915 -5.775 1.00 94.00 90 LYS A C 1
ATOM 708 O O . LYS A 1 90 ? -18.909 -10.336 -4.691 1.00 94.00 90 LYS A O 1
ATOM 713 N N . TYR A 1 91 ? -17.346 -10.293 -6.313 1.00 94.69 91 TYR A N 1
ATOM 714 C CA . TYR A 1 91 ? -16.427 -11.246 -5.671 1.00 94.69 91 TYR A CA 1
ATOM 715 C C . TYR A 1 91 ? -16.011 -10.778 -4.267 1.00 94.69 91 TYR A C 1
ATOM 717 O O . TYR A 1 91 ? -16.165 -11.507 -3.288 1.00 94.69 91 TYR A O 1
ATOM 725 N N . LYS A 1 92 ? -15.585 -9.516 -4.128 1.00 93.06 92 LYS A N 1
ATOM 726 C CA . LYS A 1 92 ? -15.252 -8.924 -2.820 1.00 93.06 92 LYS A CA 1
ATOM 727 C C . LYS A 1 92 ? -16.450 -8.893 -1.872 1.00 93.06 92 LYS A C 1
ATOM 729 O O . LYS A 1 92 ? -16.277 -9.074 -0.669 1.00 93.06 92 LYS A O 1
ATOM 734 N N . GLY A 1 93 ? -17.652 -8.661 -2.395 1.00 94.06 93 GLY A N 1
ATOM 735 C CA . GLY A 1 93 ? -18.896 -8.743 -1.634 1.00 94.06 93 GLY A CA 1
ATOM 736 C C . GLY A 1 93 ? -19.119 -10.133 -1.037 1.00 94.06 93 GLY A C 1
ATOM 737 O O . GLY A 1 93 ? -19.433 -10.233 0.147 1.00 94.06 93 GLY A O 1
ATOM 738 N N . LEU A 1 94 ? -18.875 -11.196 -1.812 1.00 93.94 94 LEU A N 1
ATOM 739 C CA . LEU A 1 94 ? -18.951 -12.582 -1.332 1.00 93.94 94 LEU A CA 1
ATOM 740 C C . LEU A 1 94 ? -17.908 -12.866 -0.247 1.00 93.94 94 LEU A C 1
ATOM 742 O O . LEU A 1 94 ? -18.256 -13.424 0.788 1.00 93.94 94 LEU A O 1
ATOM 746 N N . LEU A 1 95 ? -16.662 -12.414 -0.417 1.00 93.50 95 LEU A N 1
ATOM 747 C CA . LEU A 1 95 ? -15.618 -12.583 0.607 1.00 93.50 95 LEU A CA 1
ATOM 748 C C . LEU A 1 95 ? -15.927 -11.841 1.913 1.00 93.50 95 LEU A C 1
ATOM 750 O O . LEU A 1 95 ? -15.571 -12.299 2.996 1.00 93.50 95 LEU A O 1
ATOM 754 N N . ARG A 1 96 ? -16.579 -10.677 1.814 1.00 93.69 96 ARG A N 1
ATOM 755 C CA . ARG A 1 96 ? -16.974 -9.857 2.969 1.00 93.69 96 ARG A CA 1
ATOM 756 C C . ARG A 1 96 ? -18.252 -10.334 3.640 1.00 93.69 96 ARG A C 1
ATOM 758 O O . ARG A 1 96 ? -18.536 -9.884 4.753 1.00 93.69 96 ARG A O 1
ATOM 765 N N . SER A 1 97 ? -19.039 -11.178 2.975 1.00 90.56 97 SER A N 1
ATOM 766 C CA . SER A 1 97 ? -20.260 -11.709 3.561 1.00 90.56 97 SER A CA 1
ATOM 767 C C . SER A 1 97 ? -19.900 -12.454 4.848 1.00 90.56 97 SER A C 1
ATOM 769 O O . SER A 1 97 ? -19.091 -13.384 4.871 1.00 90.56 97 SER A O 1
ATOM 771 N N . LYS A 1 98 ? -20.411 -11.947 5.974 1.00 76.19 98 LYS A N 1
ATOM 772 C CA . LYS A 1 98 ? -20.140 -12.540 7.282 1.00 76.19 98 LYS A CA 1
ATOM 773 C C . LYS A 1 98 ? -20.747 -13.937 7.301 1.00 76.19 98 LYS A C 1
ATOM 775 O O . LYS A 1 98 ? -21.808 -14.153 6.715 1.00 76.19 98 LYS A O 1
ATOM 780 N N . LYS A 1 99 ? -20.101 -14.864 8.017 1.00 68.31 99 LYS A N 1
ATOM 781 C CA . LYS A 1 99 ? -20.719 -16.158 8.332 1.00 68.31 99 LYS A CA 1
ATOM 782 C C . LYS A 1 99 ? -22.132 -15.884 8.870 1.00 68.31 99 LYS A C 1
ATOM 784 O O . LYS A 1 99 ? -22.248 -15.010 9.737 1.00 68.31 99 LYS A O 1
ATOM 789 N N . PRO A 1 100 ? -23.181 -16.559 8.369 1.00 66.19 100 PRO A N 1
ATOM 790 C CA . PRO A 1 100 ? -24.511 -16.402 8.939 1.00 66.19 100 PRO A CA 1
ATOM 791 C C . PRO A 1 100 ? -24.422 -16.706 10.438 1.00 66.19 100 PRO A C 1
ATOM 793 O O . PRO A 1 100 ? -23.862 -17.725 10.840 1.00 66.19 100 PRO A O 1
ATOM 796 N N . THR A 1 101 ? -24.884 -15.779 11.275 1.00 63.28 101 THR A N 1
ATOM 797 C CA . THR A 1 101 ? -24.840 -15.943 12.731 1.00 63.28 101 THR A CA 1
ATOM 798 C C . THR A 1 101 ? -25.874 -16.998 13.127 1.00 63.28 101 THR A C 1
ATOM 800 O O . THR A 1 101 ? -27.061 -16.704 13.195 1.00 63.28 101 THR A O 1
ATOM 803 N N . GLY A 1 102 ? -25.428 -18.236 13.334 1.00 64.62 102 GLY A N 1
ATOM 804 C CA . GLY A 1 102 ? -26.265 -19.397 13.658 1.00 64.62 102 GLY A CA 1
ATOM 805 C C . GLY A 1 102 ? -25.730 -20.652 12.968 1.00 64.62 102 GLY A C 1
ATOM 806 O O . GLY A 1 102 ? -24.821 -20.557 12.150 1.00 64.62 102 GLY A O 1
ATOM 807 N N . SER A 1 103 ? -26.276 -21.835 13.254 1.00 49.75 103 SER A N 1
ATOM 808 C CA . SER A 1 103 ? -25.921 -23.123 12.617 1.00 49.75 103 SER A CA 1
ATOM 809 C C . SER A 1 103 ? -26.268 -23.206 11.111 1.00 49.75 103 SER A C 1
ATOM 811 O O . SER A 1 103 ? -26.495 -24.286 10.564 1.00 49.75 103 SER A O 1
ATOM 813 N N . GLY A 1 104 ? -26.298 -22.062 10.423 1.00 72.75 104 GLY A N 1
ATOM 814 C CA . GLY A 1 104 ? -26.563 -21.916 9.004 1.00 72.75 104 GLY A CA 1
ATOM 815 C C . GLY A 1 104 ? -25.403 -22.458 8.182 1.00 72.75 104 GLY A C 1
ATOM 816 O O . GLY A 1 104 ? -24.265 -21.993 8.277 1.00 72.75 104 GLY A O 1
ATOM 817 N N . ARG A 1 105 ? -25.699 -23.462 7.357 1.00 89.31 105 ARG A N 1
ATOM 818 C CA . ARG A 1 105 ? -24.771 -23.965 6.344 1.00 89.31 105 ARG A CA 1
ATOM 819 C C . ARG A 1 105 ? -24.281 -22.798 5.479 1.00 89.31 105 ARG A C 1
ATOM 821 O O . ARG A 1 105 ? -25.072 -21.960 5.060 1.00 89.31 105 ARG A O 1
ATOM 828 N N . CYS A 1 106 ? -22.974 -22.750 5.227 1.00 89.19 106 CYS A N 1
ATOM 829 C CA . CYS A 1 106 ? -22.373 -21.745 4.352 1.00 89.19 106 CYS A CA 1
ATOM 830 C C . CYS A 1 106 ? -22.861 -21.967 2.906 1.00 89.19 106 CYS A C 1
ATOM 832 O O . CYS A 1 106 ? -22.687 -23.088 2.412 1.00 89.19 106 CYS A O 1
ATOM 834 N N . PRO A 1 107 ? -23.439 -20.951 2.236 1.00 91.94 107 PRO A N 1
ATOM 835 C CA . PRO A 1 107 ? -23.809 -21.035 0.825 1.00 91.94 107 PRO A CA 1
ATOM 836 C C . PRO A 1 107 ? -22.630 -21.488 -0.056 1.00 91.94 107 PRO A C 1
ATOM 838 O O . PRO A 1 107 ? -21.479 -21.109 0.216 1.00 91.94 107 PRO A O 1
ATOM 841 N N . PRO A 1 108 ? -22.875 -22.321 -1.085 1.00 93.94 108 PRO A N 1
ATOM 842 C CA . PRO A 1 108 ? -21.814 -22.905 -1.902 1.00 93.94 108 PRO A CA 1
ATOM 843 C C . PRO A 1 108 ? -20.965 -21.844 -2.617 1.00 93.94 108 PRO A C 1
ATOM 845 O O . PRO A 1 108 ? -19.754 -22.022 -2.735 1.00 93.94 108 PRO A O 1
ATOM 848 N N . GLU A 1 109 ? -21.549 -20.708 -2.997 1.00 94.94 109 GLU A N 1
ATOM 849 C CA . GLU A 1 109 ? -20.869 -19.601 -3.680 1.00 94.94 109 GLU A CA 1
ATOM 850 C C . GLU A 1 109 ? -19.849 -18.922 -2.762 1.00 94.94 109 GLU A C 1
ATOM 852 O O . GLU A 1 109 ? -18.734 -18.610 -3.176 1.00 94.94 109 GLU A O 1
ATOM 857 N N . ILE A 1 110 ? -20.197 -18.733 -1.485 1.00 93.75 110 ILE A N 1
ATOM 858 C CA . ILE A 1 110 ? -19.282 -18.158 -0.488 1.00 93.75 110 ILE A CA 1
ATOM 859 C C . ILE A 1 110 ? -18.141 -19.140 -0.216 1.00 93.75 110 ILE A C 1
ATOM 861 O O . ILE A 1 110 ? -16.977 -18.743 -0.143 1.00 93.75 110 ILE A O 1
ATOM 865 N N . LYS A 1 111 ? -18.450 -20.438 -0.108 1.00 94.12 111 LYS A N 1
ATOM 866 C CA . LYS A 1 111 ? -17.436 -21.487 0.065 1.00 94.12 111 LYS A CA 1
ATOM 867 C C . LYS A 1 111 ? -16.462 -21.531 -1.118 1.00 94.12 111 LYS A C 1
ATOM 869 O O . LYS A 1 111 ? -15.259 -21.674 -0.904 1.00 94.12 111 LYS A O 1
ATOM 874 N N . HIS A 1 112 ? -16.966 -21.391 -2.342 1.00 95.62 112 HIS A N 1
ATOM 875 C CA . HIS A 1 112 ? -16.153 -21.356 -3.558 1.00 95.62 112 HIS A CA 1
ATOM 876 C C . HIS A 1 112 ? -15.290 -20.091 -3.627 1.00 95.62 112 HIS A C 1
ATOM 878 O O . HIS A 1 112 ? -14.084 -20.206 -3.830 1.00 95.62 112 HIS A O 1
ATOM 884 N N . ALA A 1 113 ? -15.843 -18.915 -3.314 1.00 94.62 113 ALA A N 1
ATOM 885 C CA . ALA A 1 113 ? -15.072 -17.672 -3.223 1.00 94.62 113 ALA A CA 1
ATOM 886 C C . ALA A 1 113 ? -13.921 -17.766 -2.204 1.00 94.62 113 ALA A C 1
ATOM 888 O O . ALA A 1 113 ? -12.788 -17.401 -2.507 1.00 94.62 113 ALA A O 1
ATOM 889 N N . LEU A 1 114 ? -14.181 -18.318 -1.013 1.00 93.75 114 LEU A N 1
ATOM 890 C CA . LEU A 1 114 ? -13.149 -18.522 0.009 1.00 93.75 114 LEU A CA 1
ATOM 891 C C . LEU A 1 114 ? -12.069 -19.520 -0.432 1.00 93.75 114 LEU A C 1
ATOM 893 O O . LEU A 1 114 ? -10.899 -19.333 -0.102 1.00 93.75 114 LEU A O 1
ATOM 897 N N . ARG A 1 115 ? -12.437 -20.567 -1.182 1.00 95.31 115 ARG A N 1
ATOM 898 C CA . ARG A 1 115 ? -11.473 -21.510 -1.772 1.00 95.31 115 ARG A CA 1
ATOM 899 C C . ARG A 1 115 ? -10.546 -20.797 -2.758 1.00 95.31 115 ARG A C 1
ATOM 901 O O . ARG A 1 115 ? -9.339 -21.015 -2.707 1.00 95.31 115 ARG A O 1
ATOM 908 N N . ILE A 1 116 ? -11.092 -19.938 -3.618 1.00 94.69 116 ILE A N 1
ATOM 909 C CA . ILE A 1 116 ? -10.308 -19.146 -4.575 1.00 94.69 116 ILE A CA 1
ATOM 910 C C . ILE A 1 116 ? -9.344 -18.211 -3.831 1.00 94.69 116 ILE A C 1
ATOM 912 O O . ILE A 1 116 ? -8.158 -18.191 -4.145 1.00 94.69 116 ILE A O 1
ATOM 916 N N . GLU A 1 117 ? -9.802 -17.517 -2.787 1.00 92.88 117 GLU A N 1
ATOM 917 C CA . GLU A 1 117 ? -8.949 -16.637 -1.973 1.00 92.88 117 GLU A CA 1
ATOM 918 C C . GLU A 1 117 ? -7.775 -17.386 -1.322 1.00 92.88 117 GLU A C 1
ATOM 920 O O . GLU A 1 117 ? -6.646 -16.887 -1.279 1.00 92.88 117 GLU A O 1
ATOM 925 N N . GLN A 1 118 ? -8.015 -18.615 -0.857 1.00 91.94 118 GLN A N 1
ATOM 926 C CA . GLN A 1 118 ? -6.964 -19.490 -0.337 1.00 91.94 118 GLN A CA 1
ATOM 927 C C . GLN A 1 118 ? -5.964 -19.896 -1.424 1.00 91.94 118 GLN A C 1
ATOM 929 O O . GLN A 1 118 ? -4.765 -19.917 -1.150 1.00 91.94 118 GLN A O 1
ATOM 934 N N . LEU A 1 119 ? -6.419 -20.186 -2.648 1.00 90.56 119 LEU A N 1
ATOM 935 C CA . LEU A 1 119 ? -5.532 -20.480 -3.780 1.00 90.56 119 LEU A CA 1
ATOM 936 C C . LEU A 1 119 ? -4.675 -19.263 -4.151 1.00 90.56 119 LEU A C 1
ATOM 938 O O . LEU A 1 119 ? -3.464 -19.411 -4.323 1.00 90.56 119 LEU A O 1
ATOM 942 N N . ILE A 1 120 ? -5.275 -18.066 -4.198 1.00 87.69 120 ILE A N 1
ATOM 943 C CA . ILE A 1 120 ? -4.565 -16.796 -4.423 1.00 87.69 120 ILE A CA 1
ATOM 944 C C . ILE A 1 120 ? -3.502 -16.596 -3.343 1.00 87.69 120 ILE A C 1
ATOM 946 O O . ILE A 1 120 ? -2.335 -16.379 -3.657 1.00 87.69 120 ILE A O 1
ATOM 950 N N . SER A 1 121 ? -3.890 -16.706 -2.073 1.00 86.50 121 SER A N 1
ATOM 951 C CA . SER A 1 121 ? -3.001 -16.448 -0.937 1.00 86.50 121 SER A CA 1
ATOM 952 C C . SER A 1 121 ? -1.872 -17.468 -0.846 1.00 86.50 121 SER A C 1
ATOM 954 O O . SER A 1 121 ? -0.724 -17.093 -0.620 1.00 86.50 121 SER A O 1
ATOM 956 N N . LYS A 1 122 ? -2.170 -18.753 -1.083 1.00 88.06 122 LYS A N 1
ATOM 957 C CA . LYS A 1 122 ? -1.160 -19.813 -1.138 1.00 88.06 122 LYS A CA 1
ATOM 958 C C . LYS A 1 122 ? -0.153 -19.523 -2.245 1.00 88.06 122 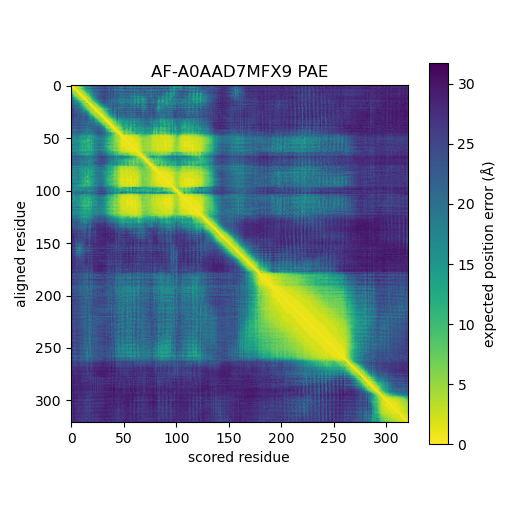LYS A C 1
ATOM 960 O O . LYS A 1 122 ? 1.040 -19.562 -1.983 1.00 88.06 122 LYS A O 1
ATOM 965 N N . ARG A 1 123 ? -0.619 -19.159 -3.443 1.00 84.62 123 ARG A N 1
ATOM 966 C CA . ARG A 1 123 ? 0.259 -18.824 -4.572 1.00 84.62 123 ARG A CA 1
ATOM 967 C C . ARG A 1 123 ? 1.081 -17.559 -4.325 1.00 84.62 123 ARG A C 1
ATOM 969 O O . ARG A 1 123 ? 2.248 -17.516 -4.700 1.00 84.62 123 ARG A O 1
ATOM 976 N N . ALA A 1 124 ? 0.488 -16.541 -3.705 1.00 81.75 124 ALA A N 1
ATOM 977 C CA . ALA A 1 124 ? 1.184 -15.310 -3.348 1.00 81.75 124 ALA A CA 1
ATOM 978 C C . ALA A 1 124 ? 2.271 -15.559 -2.291 1.00 81.75 124 ALA A C 1
ATOM 980 O O . ALA A 1 124 ? 3.345 -14.978 -2.387 1.00 81.75 124 ALA A O 1
ATOM 981 N N . GLY A 1 125 ? 2.014 -16.446 -1.324 1.00 78.69 125 GLY A N 1
ATOM 982 C CA . GLY A 1 125 ? 2.975 -16.821 -0.285 1.00 78.69 125 GLY A CA 1
ATOM 983 C C . GLY A 1 125 ? 4.068 -17.787 -0.752 1.00 78.69 125 GLY A C 1
ATOM 984 O O . GLY A 1 125 ? 5.171 -17.737 -0.225 1.00 78.69 125 GLY A O 1
ATOM 985 N N . THR A 1 126 ? 3.794 -18.645 -1.742 1.00 69.44 126 THR A N 1
ATOM 986 C CA . THR A 1 126 ? 4.792 -19.563 -2.328 1.00 69.44 126 THR A CA 1
ATOM 987 C C . THR A 1 126 ? 5.548 -18.962 -3.501 1.00 69.44 126 THR A C 1
ATOM 989 O O . THR A 1 126 ? 6.353 -19.658 -4.116 1.00 69.44 126 THR A O 1
ATOM 992 N N . ARG A 1 127 ? 5.287 -17.704 -3.869 1.00 63.34 127 ARG A N 1
ATOM 993 C CA . ARG A 1 127 ? 6.208 -16.989 -4.741 1.00 63.34 127 ARG A CA 1
ATOM 994 C C . ARG A 1 127 ? 7.443 -16.716 -3.895 1.00 63.34 127 ARG A C 1
ATOM 996 O O . ARG A 1 127 ? 7.538 -15.660 -3.280 1.00 63.34 127 ARG A O 1
ATOM 1003 N N . GLU A 1 128 ? 8.340 -17.703 -3.838 1.00 53.88 128 GLU A N 1
ATOM 1004 C CA . GLU A 1 128 ? 9.740 -17.464 -3.522 1.00 53.88 128 GLU A CA 1
ATOM 1005 C C . GLU A 1 128 ? 10.119 -16.247 -4.350 1.00 53.88 128 GLU A C 1
ATOM 1007 O O . GLU A 1 128 ? 10.068 -16.259 -5.587 1.00 53.88 128 GLU A O 1
ATOM 1012 N N . VAL A 1 129 ? 10.361 -15.140 -3.654 1.00 57.00 129 VAL A N 1
ATOM 1013 C CA . VAL A 1 129 ? 11.127 -14.061 -4.238 1.00 57.00 129 VAL A CA 1
ATOM 1014 C C . VAL A 1 129 ? 12.451 -14.746 -4.513 1.00 57.00 129 VAL A C 1
ATOM 1016 O O . VAL A 1 129 ? 13.195 -15.064 -3.591 1.00 57.00 129 VAL A O 1
ATOM 1019 N N . SER A 1 130 ? 12.645 -15.157 -5.764 1.00 51.78 130 SER A N 1
ATOM 1020 C CA . SER A 1 130 ? 13.923 -15.655 -6.226 1.00 51.78 130 SER A CA 1
ATOM 1021 C C . SER A 1 130 ? 14.846 -14.447 -6.172 1.00 51.78 130 SER A C 1
ATOM 1023 O O . SER A 1 130 ? 15.065 -13.780 -7.175 1.00 51.78 130 SER A O 1
ATOM 1025 N N . ASP A 1 131 ? 15.346 -14.156 -4.971 1.00 58.22 131 ASP A N 1
ATOM 1026 C CA . ASP A 1 131 ? 16.453 -13.237 -4.711 1.00 58.22 131 ASP A CA 1
ATOM 1027 C C . ASP A 1 131 ? 17.738 -13.763 -5.390 1.00 58.22 131 ASP A C 1
ATOM 1029 O O . ASP A 1 131 ? 18.765 -13.093 -5.440 1.00 58.22 131 ASP A O 1
ATOM 1033 N N . GLY A 1 132 ? 17.670 -14.973 -5.959 1.00 58.09 132 GLY A N 1
ATOM 1034 C CA . GLY A 1 132 ? 18.663 -15.560 -6.834 1.00 58.09 132 GLY A CA 1
ATOM 1035 C C . GLY A 1 132 ? 18.828 -14.789 -8.142 1.00 58.09 132 GLY A C 1
ATOM 1036 O O . GLY A 1 132 ? 17.999 -14.885 -9.046 1.00 58.09 132 GLY A O 1
ATOM 1037 N N . ALA A 1 133 ? 19.994 -14.149 -8.230 1.00 55.00 133 ALA A N 1
ATOM 1038 C CA . ALA A 1 133 ? 20.697 -13.728 -9.436 1.00 55.00 133 ALA A CA 1
ATOM 1039 C C . ALA A 1 133 ? 20.258 -12.402 -10.075 1.00 55.00 133 ALA A C 1
ATOM 1041 O O . ALA A 1 133 ? 20.050 -12.311 -11.285 1.00 55.00 133 ALA A O 1
ATOM 1042 N N . VAL A 1 134 ? 20.337 -11.313 -9.307 1.00 56.09 134 VAL A N 1
ATOM 1043 C CA . VAL A 1 134 ? 21.093 -10.178 -9.857 1.00 56.09 134 VAL A CA 1
ATOM 1044 C C . VAL A 1 134 ? 22.555 -10.616 -9.814 1.00 56.09 134 VAL A C 1
ATOM 1046 O O . VAL A 1 134 ? 23.214 -10.532 -8.786 1.00 56.09 134 VAL A O 1
ATOM 1049 N N . SER A 1 135 ? 23.011 -11.240 -10.899 1.00 53.28 135 SER A N 1
ATOM 1050 C CA . SER A 1 135 ? 24.418 -11.571 -11.086 1.00 53.28 135 SER A CA 1
ATOM 1051 C C . SER A 1 135 ? 25.184 -10.253 -11.146 1.00 53.28 135 SER A C 1
ATOM 1053 O O . SER A 1 135 ? 25.220 -9.610 -12.195 1.00 53.28 135 SER A O 1
ATOM 1055 N N . ASP A 1 136 ? 25.769 -9.859 -10.016 1.00 56.97 136 ASP A N 1
ATOM 1056 C CA . ASP A 1 136 ? 26.839 -8.871 -9.940 1.00 56.97 136 ASP A CA 1
ATOM 1057 C C . ASP A 1 136 ? 28.007 -9.381 -10.779 1.00 56.97 136 ASP A C 1
ATOM 1059 O O . ASP A 1 136 ? 28.876 -10.120 -10.323 1.00 56.97 136 ASP A O 1
ATOM 1063 N N . ASN A 1 137 ? 27.997 -9.015 -12.053 1.00 57.97 137 ASN A N 1
ATOM 1064 C CA . ASN A 1 137 ? 29.147 -9.155 -12.920 1.00 57.97 137 ASN A CA 1
ATOM 1065 C C . ASN A 1 137 ? 29.568 -7.755 -13.366 1.00 57.97 137 ASN A C 1
ATOM 1067 O O . ASN A 1 137 ? 29.264 -7.335 -14.481 1.00 57.97 137 ASN A O 1
ATOM 1071 N N . ASN A 1 138 ? 30.185 -7.000 -12.448 1.00 53.53 138 ASN A N 1
ATOM 1072 C CA . ASN A 1 138 ? 31.520 -6.444 -12.678 1.00 53.53 138 ASN A CA 1
ATOM 1073 C C . ASN A 1 138 ? 32.037 -5.565 -11.522 1.00 53.53 138 ASN A C 1
ATOM 1075 O O . ASN A 1 138 ? 31.462 -4.529 -11.202 1.00 53.53 138 ASN A O 1
ATOM 1079 N N . ASN A 1 139 ? 33.257 -5.922 -11.104 1.00 51.84 139 ASN A N 1
ATOM 1080 C CA . ASN A 1 139 ? 34.375 -5.046 -10.731 1.00 51.84 139 ASN A CA 1
ATOM 1081 C C . ASN A 1 139 ? 34.699 -4.829 -9.237 1.00 51.84 139 ASN A C 1
ATOM 1083 O O . ASN A 1 139 ? 34.389 -3.809 -8.634 1.00 51.84 139 ASN A O 1
ATOM 1087 N N . THR A 1 140 ? 35.410 -5.819 -8.690 1.00 56.53 140 THR A N 1
ATOM 1088 C CA . THR A 1 140 ? 36.711 -5.717 -7.998 1.00 56.53 140 THR A CA 1
ATOM 1089 C C . THR A 1 140 ? 37.095 -4.364 -7.382 1.00 56.53 140 THR A C 1
ATOM 1091 O O . THR A 1 140 ? 37.488 -3.437 -8.088 1.00 56.53 140 THR A O 1
ATOM 1094 N N . GLY A 1 141 ? 37.135 -4.306 -6.047 1.00 52.69 141 GLY A N 1
ATOM 1095 C CA . GLY A 1 141 ? 37.720 -3.178 -5.319 1.00 52.69 141 GLY A CA 1
ATOM 1096 C C . GLY A 1 141 ? 37.664 -3.319 -3.799 1.00 52.69 141 GLY A C 1
ATOM 1097 O O . GLY A 1 141 ? 36.887 -2.634 -3.158 1.00 52.69 141 GLY A O 1
ATOM 1098 N N . ALA A 1 142 ? 38.465 -4.247 -3.271 1.00 63.06 142 ALA A N 1
ATOM 1099 C CA . ALA A 1 142 ? 39.073 -4.295 -1.935 1.00 63.06 142 ALA A CA 1
ATOM 1100 C C . ALA A 1 142 ? 38.486 -3.455 -0.771 1.00 63.06 142 ALA A C 1
ATOM 1102 O O . ALA A 1 142 ? 38.550 -2.230 -0.782 1.00 63.06 142 ALA A O 1
ATOM 1103 N N . SER A 1 143 ? 38.193 -4.159 0.332 1.00 55.25 143 SER A N 1
ATOM 1104 C CA . SER A 1 143 ? 38.745 -3.916 1.684 1.00 55.25 143 SER A CA 1
ATOM 1105 C C . SER A 1 143 ? 37.707 -3.849 2.813 1.00 55.25 143 SER A C 1
ATOM 1107 O O . SER A 1 143 ? 36.714 -3.138 2.729 1.00 55.25 143 SER A O 1
ATOM 1109 N N . SER A 1 144 ? 38.073 -4.521 3.910 1.00 53.78 144 SER A N 1
ATOM 1110 C CA . SER A 1 144 ? 37.586 -4.400 5.295 1.00 53.78 144 SER A CA 1
ATOM 1111 C C . SER A 1 144 ? 36.287 -5.102 5.695 1.00 53.78 144 SER A C 1
ATOM 1113 O O . SER A 1 144 ? 35.195 -4.550 5.666 1.00 53.78 144 SER A O 1
ATOM 1115 N N . ASP A 1 145 ? 36.459 -6.352 6.129 1.00 56.62 145 ASP A N 1
ATOM 1116 C CA . ASP A 1 145 ? 36.381 -6.741 7.549 1.00 56.62 145 ASP A CA 1
ATOM 1117 C C . ASP A 1 145 ? 35.431 -5.926 8.458 1.00 56.62 145 ASP A C 1
ATOM 1119 O O . ASP A 1 145 ? 35.765 -4.842 8.933 1.00 56.62 145 ASP A O 1
ATOM 1123 N N . SER A 1 146 ? 34.252 -6.473 8.761 1.00 45.97 146 SER A N 1
ATOM 1124 C CA . SER A 1 146 ? 33.935 -6.981 10.110 1.00 45.97 146 SER A CA 1
ATOM 11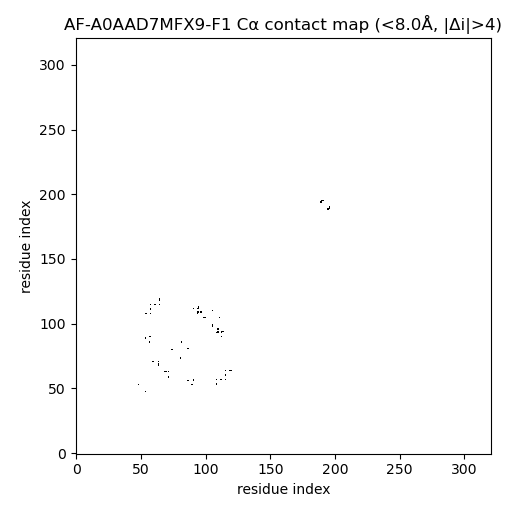25 C C . SER A 1 146 ? 32.424 -7.091 10.370 1.00 45.97 146 SER A C 1
ATOM 1127 O O . SER A 1 146 ? 31.602 -6.346 9.842 1.00 45.97 146 SER A O 1
ATOM 1129 N N . SER A 1 147 ? 32.114 -7.998 11.297 1.00 40.47 147 SER A N 1
ATOM 1130 C CA . SER A 1 147 ? 30.890 -8.086 12.102 1.00 40.47 147 SER A CA 1
ATOM 1131 C C . SER A 1 147 ? 29.720 -8.911 11.548 1.00 40.47 147 SER A C 1
ATOM 1133 O O . SER A 1 147 ? 28.743 -8.430 10.977 1.00 40.47 147 SER A O 1
ATOM 1135 N N . VAL A 1 148 ? 29.843 -10.211 11.816 1.00 60.47 148 VAL A N 1
ATOM 1136 C CA . VAL A 1 148 ? 28.747 -11.155 12.072 1.00 60.47 148 VAL A CA 1
ATOM 1137 C C . VAL A 1 148 ? 27.940 -10.673 13.287 1.00 60.47 148 VAL A C 1
ATOM 1139 O O . VAL A 1 148 ? 28.571 -10.225 14.234 1.00 60.47 148 VAL A O 1
ATOM 1142 N N . GLU A 1 149 ? 26.600 -10.800 13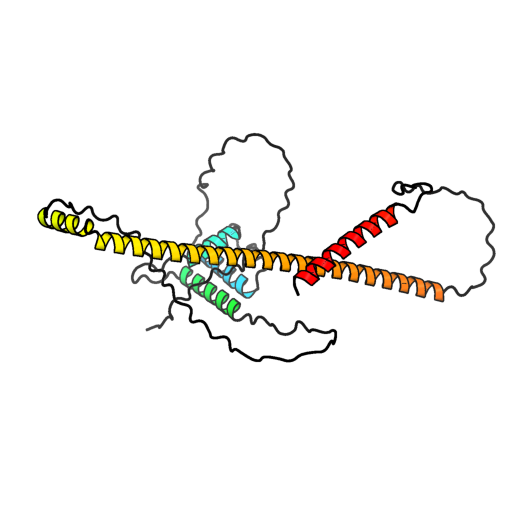.231 1.00 47.47 149 GLU A N 1
ATOM 1143 C CA . GLU A 1 149 ? 25.543 -10.729 14.287 1.00 47.47 149 GLU A CA 1
ATOM 1144 C C . GLU A 1 149 ? 24.319 -10.016 13.638 1.00 47.47 149 GLU A C 1
ATOM 1146 O O . GLU A 1 149 ? 24.467 -8.968 13.026 1.00 47.47 149 GLU A O 1
ATOM 1151 N N . VAL A 1 150 ? 23.063 -10.478 13.595 1.00 42.03 150 VAL A N 1
ATOM 1152 C CA . VAL A 1 150 ? 22.236 -11.252 14.527 1.00 42.03 150 VAL A CA 1
ATOM 1153 C C . VAL A 1 150 ? 21.110 -11.929 13.725 1.00 42.03 150 VAL A C 1
ATOM 1155 O O . VAL A 1 150 ? 20.465 -11.315 12.871 1.00 42.03 150 VAL A O 1
ATOM 1158 N N . LEU A 1 151 ? 20.818 -13.189 14.050 1.00 42.94 151 LEU A N 1
ATOM 1159 C CA . LEU A 1 151 ? 19.654 -13.942 13.579 1.00 42.94 151 LEU A CA 1
ATOM 1160 C C . LEU A 1 151 ? 18.341 -13.185 13.847 1.00 42.94 151 LEU A C 1
ATOM 1162 O O . LEU A 1 151 ? 17.968 -12.912 14.990 1.00 42.94 151 LEU A O 1
ATOM 1166 N N . GLY A 1 152 ? 17.607 -12.896 12.770 1.00 38.88 152 GLY A N 1
ATOM 1167 C CA . GLY A 1 152 ? 16.295 -12.256 12.795 1.00 38.88 152 GLY A CA 1
ATOM 1168 C C . GLY A 1 152 ? 15.296 -13.015 13.667 1.00 38.88 152 GLY A C 1
ATOM 1169 O O . GLY A 1 152 ? 14.680 -13.998 13.250 1.00 38.88 152 GLY A O 1
ATOM 1170 N N . SER A 1 153 ? 15.106 -12.519 14.888 1.00 40.22 153 SER A N 1
ATOM 1171 C CA . SER A 1 153 ? 14.060 -12.961 15.800 1.00 40.22 153 SER A CA 1
ATOM 1172 C C . SER A 1 153 ? 12.696 -12.711 15.161 1.00 40.22 153 SER A C 1
ATOM 1174 O O . SER A 1 153 ? 12.286 -11.568 14.943 1.00 40.22 153 SER A O 1
ATOM 1176 N N . LYS A 1 154 ? 11.988 -13.802 14.855 1.00 45.34 154 LYS A N 1
ATOM 1177 C CA . LYS A 1 154 ? 10.591 -13.810 14.416 1.00 45.34 154 LYS A CA 1
ATOM 1178 C C . LYS A 1 154 ? 9.751 -13.098 15.476 1.00 45.34 154 LYS A C 1
ATOM 1180 O O . LYS A 1 154 ? 9.396 -13.684 16.495 1.00 45.34 154 LYS A O 1
ATOM 1185 N N . LYS A 1 155 ? 9.453 -11.817 15.248 1.00 42.69 155 LYS A N 1
ATOM 1186 C CA . LYS A 1 155 ? 8.548 -11.036 16.093 1.00 42.69 155 LYS A CA 1
ATOM 1187 C C . LYS A 1 155 ? 7.179 -11.708 16.044 1.00 42.69 155 LYS A C 1
ATOM 1189 O O . LYS A 1 155 ? 6.498 -11.664 15.022 1.00 42.69 155 LYS A O 1
ATOM 1194 N N . ALA A 1 156 ? 6.804 -12.360 17.142 1.00 46.00 156 ALA A N 1
ATOM 1195 C CA . ALA A 1 156 ? 5.462 -12.868 17.354 1.00 46.00 156 ALA A CA 1
ATOM 1196 C C . ALA A 1 156 ? 4.484 -11.704 17.161 1.00 46.00 156 ALA A C 1
ATOM 1198 O O . ALA A 1 156 ? 4.498 -10.730 17.917 1.00 46.00 156 ALA A O 1
ATOM 1199 N N . ALA A 1 157 ? 3.685 -11.773 16.098 1.00 45.31 157 ALA A N 1
ATOM 1200 C CA . ALA A 1 157 ? 2.666 -10.782 15.818 1.00 45.31 157 ALA A CA 1
ATOM 1201 C C . ALA A 1 157 ? 1.701 -10.752 17.007 1.00 45.31 157 ALA A C 1
ATOM 1203 O O . ALA A 1 157 ? 0.978 -11.716 17.261 1.00 45.31 157 ALA A O 1
ATOM 1204 N N . LYS A 1 158 ? 1.716 -9.644 17.757 1.00 45.31 158 LYS A N 1
ATOM 1205 C CA . LYS A 1 158 ? 0.704 -9.328 18.763 1.00 45.31 158 LYS A CA 1
ATOM 1206 C C . LYS A 1 158 ? -0.632 -9.327 18.027 1.00 45.31 158 LYS A C 1
ATOM 1208 O O . LYS A 1 158 ? -0.921 -8.424 17.244 1.00 45.31 158 LYS A O 1
ATOM 1213 N N . VAL A 1 159 ? -1.403 -10.393 18.219 1.00 41.91 159 VAL A N 1
ATOM 1214 C CA . VAL A 1 159 ? -2.764 -10.526 17.712 1.00 41.91 159 VAL A CA 1
ATOM 1215 C C . VAL A 1 159 ? -3.574 -9.426 18.384 1.00 41.91 159 VAL A C 1
ATOM 1217 O O . VAL A 1 159 ? -4.071 -9.581 19.496 1.00 41.91 159 VAL A O 1
ATOM 1220 N N . HIS A 1 160 ? -3.688 -8.281 17.717 1.00 42.28 160 HIS A N 1
ATOM 1221 C CA . HIS A 1 160 ? -4.745 -7.332 18.000 1.00 42.28 160 HIS A CA 1
ATOM 1222 C C . HIS A 1 160 ? -6.033 -8.001 17.535 1.00 42.28 160 HIS A C 1
ATOM 1224 O O . HIS A 1 160 ? -6.495 -7.794 16.413 1.00 42.28 160 HIS A O 1
ATOM 1230 N N . THR A 1 161 ? -6.612 -8.841 18.398 1.00 38.84 161 THR A N 1
ATOM 1231 C CA . THR A 1 161 ? -8.037 -9.130 18.327 1.00 38.84 161 THR A CA 1
ATOM 1232 C C . THR A 1 161 ? -8.710 -7.773 18.327 1.00 38.84 161 THR A C 1
ATOM 1234 O O . THR A 1 161 ? -8.750 -7.090 19.353 1.00 38.84 161 THR A O 1
ATOM 1237 N N . ALA A 1 162 ? -9.186 -7.358 17.156 1.00 40.34 162 ALA A N 1
ATOM 1238 C CA . ALA A 1 162 ? -10.171 -6.312 17.036 1.00 40.34 162 ALA A CA 1
ATOM 1239 C C . ALA A 1 162 ? -11.407 -6.846 17.757 1.00 40.34 162 ALA A C 1
ATOM 1241 O O . ALA A 1 162 ? -12.310 -7.429 17.159 1.00 40.34 162 ALA A O 1
ATOM 1242 N N . ILE A 1 163 ? -11.406 -6.704 19.084 1.00 38.91 163 ILE A N 1
ATOM 1243 C CA . ILE A 1 163 ? -12.616 -6.671 19.873 1.00 38.91 163 ILE A CA 1
ATOM 1244 C C . ILE A 1 163 ? -13.382 -5.553 19.199 1.00 38.91 163 ILE A C 1
ATOM 1246 O O . ILE A 1 163 ? -13.015 -4.382 19.310 1.00 38.91 163 ILE A O 1
ATOM 1250 N N . ALA A 1 164 ? -14.377 -5.936 18.402 1.00 37.31 164 ALA A N 1
ATOM 1251 C CA . ALA A 1 164 ? -15.406 -5.030 17.970 1.00 37.31 164 ALA A CA 1
ATOM 1252 C C . ALA A 1 164 ? -15.963 -4.464 19.270 1.00 37.31 164 ALA A C 1
ATOM 1254 O O . ALA A 1 164 ? -16.785 -5.099 19.933 1.00 37.31 164 ALA A O 1
ATOM 1255 N N . ARG A 1 165 ? -15.433 -3.307 19.682 1.00 40.38 165 ARG A N 1
ATOM 1256 C CA . ARG A 1 165 ? -16.066 -2.442 20.653 1.00 40.38 165 ARG A CA 1
ATOM 1257 C C . ARG A 1 165 ? -17.400 -2.164 19.993 1.00 40.38 165 ARG A C 1
ATOM 1259 O O . ARG A 1 165 ? -17.491 -1.332 19.094 1.00 40.38 165 ARG A O 1
ATOM 1266 N N . ARG A 1 166 ? -18.412 -2.966 20.353 1.00 40.12 166 ARG A N 1
ATOM 1267 C CA . ARG A 1 166 ? -19.803 -2.571 20.203 1.00 40.12 166 ARG A CA 1
ATOM 1268 C C . ARG A 1 166 ? -19.790 -1.124 20.651 1.00 40.12 166 ARG A C 1
ATOM 1270 O O . ARG A 1 166 ? -19.325 -0.865 21.763 1.00 40.12 166 ARG A O 1
ATOM 1277 N N . ALA A 1 167 ? -20.187 -0.211 19.763 1.00 45.00 167 ALA A N 1
ATOM 1278 C CA . ALA A 1 167 ? -20.541 1.129 20.192 1.00 45.00 167 ALA A CA 1
ATOM 1279 C C . ALA A 1 167 ? -21.350 0.914 21.475 1.00 45.00 167 ALA A C 1
ATOM 1281 O O . ALA A 1 167 ? -22.296 0.114 21.410 1.00 45.00 167 ALA A O 1
ATOM 1282 N N . PRO A 1 168 ? -20.876 1.410 22.637 1.00 51.47 168 PRO A N 1
ATOM 1283 C CA . PRO A 1 168 ? -21.530 1.129 23.898 1.00 51.47 168 PRO A CA 1
ATOM 1284 C C . PRO A 1 168 ? -22.993 1.436 23.655 1.00 51.47 168 PRO A C 1
ATOM 1286 O O . PRO A 1 168 ? -23.325 2.531 23.195 1.00 51.47 168 PRO 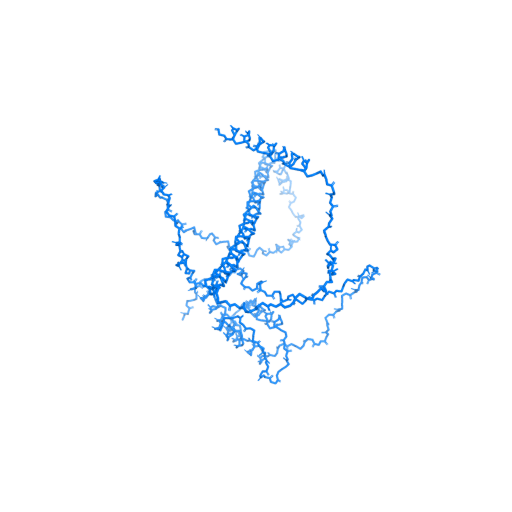A O 1
ATOM 1289 N N . SER A 1 169 ? -23.834 0.410 23.810 1.00 54.94 169 SER A N 1
ATOM 1290 C CA . SER A 1 169 ? -25.279 0.574 23.745 1.00 54.94 169 SER A CA 1
ATOM 1291 C C . SER A 1 169 ? -25.580 1.839 24.536 1.00 54.94 169 SER A C 1
ATOM 1293 O O . SER A 1 169 ? -25.086 1.905 25.671 1.00 54.94 169 SER A O 1
ATOM 1295 N N . PRO A 1 170 ? -26.251 2.847 23.937 1.00 57.00 170 PRO A N 1
ATOM 1296 C CA . PRO A 1 170 ? -26.464 4.132 24.586 1.00 57.00 170 PRO A CA 1
ATOM 1297 C C . PRO A 1 170 ? -26.928 3.824 26.002 1.00 57.00 170 PRO A C 1
ATOM 1299 O O . PRO A 1 170 ? -27.863 3.024 26.133 1.00 57.00 170 PRO A O 1
ATOM 1302 N N . PRO A 1 171 ? -26.198 4.290 27.036 1.00 56.19 171 PRO A N 1
ATOM 1303 C CA . PRO A 1 171 ? -26.445 3.856 28.396 1.00 56.19 171 PRO A CA 1
ATOM 1304 C C . PRO A 1 171 ? -27.929 4.060 28.644 1.00 56.19 171 PRO A C 1
ATOM 1306 O O . PRO A 1 171 ? -28.434 5.178 28.513 1.00 56.19 171 PRO A O 1
ATOM 1309 N N . LEU A 1 172 ? -28.636 2.952 28.891 1.00 56.28 172 LEU A N 1
ATOM 1310 C CA . LEU A 1 172 ? -30.024 2.999 29.315 1.00 56.28 172 LEU A CA 1
ATOM 1311 C C . LEU A 1 172 ? -30.040 4.000 30.460 1.00 56.28 172 LEU A C 1
ATOM 1313 O O . LEU A 1 172 ? -29.313 3.808 31.439 1.00 56.28 172 LEU A O 1
ATOM 1317 N N . ARG A 1 173 ? -30.774 5.101 30.273 1.00 51.56 173 ARG A N 1
ATOM 1318 C CA . ARG A 1 173 ? -30.935 6.164 31.261 1.00 51.56 173 ARG A CA 1
ATOM 1319 C C . ARG A 1 173 ? -31.554 5.531 32.504 1.00 51.56 173 ARG A C 1
ATOM 1321 O O . ARG A 1 173 ? -32.769 5.477 32.646 1.00 51.56 173 ARG A O 1
ATOM 1328 N N . ARG A 1 174 ? -30.717 4.975 33.378 1.00 55.09 174 ARG A N 1
ATOM 1329 C CA . ARG A 1 174 ? -31.102 4.610 34.733 1.00 55.09 174 ARG A CA 1
ATOM 1330 C C . ARG A 1 174 ? -31.375 5.934 35.415 1.00 55.09 174 ARG A C 1
ATOM 1332 O O . ARG A 1 174 ? -30.452 6.730 35.542 1.00 55.09 174 ARG A O 1
ATOM 1339 N N . ASN A 1 175 ? -32.636 6.178 35.762 1.00 59.38 175 ASN A N 1
ATOM 1340 C CA . ASN A 1 175 ? -33.049 7.328 36.557 1.00 59.38 175 ASN A CA 1
ATOM 1341 C C . ASN A 1 175 ? -32.157 7.407 37.809 1.00 59.38 175 ASN A C 1
ATOM 1343 O O . ASN A 1 175 ? -32.289 6.543 38.675 1.00 59.38 175 ASN A O 1
ATOM 1347 N N . PRO A 1 176 ? -31.259 8.407 37.927 1.00 58.19 176 PRO A N 1
ATOM 1348 C CA . PRO A 1 176 ? -30.291 8.486 39.032 1.00 58.19 176 PRO A CA 1
ATOM 1349 C C . PRO A 1 176 ? -30.903 8.869 40.389 1.00 58.19 176 PRO A C 1
ATOM 1351 O O . PRO A 1 176 ? -30.184 9.108 41.350 1.00 58.19 176 PRO A O 1
ATOM 1354 N N . TRP A 1 177 ? -32.226 8.988 40.472 1.00 58.66 177 TRP A N 1
ATOM 1355 C CA . TRP A 1 177 ? -32.906 9.776 41.501 1.00 58.66 177 TRP A CA 1
ATOM 1356 C C . TRP A 1 177 ? -33.261 9.024 42.789 1.00 58.66 177 TRP A C 1
ATOM 1358 O O . TRP A 1 177 ? -33.966 9.583 43.619 1.00 58.66 177 TRP A O 1
ATOM 1368 N N . LEU A 1 178 ? -32.813 7.780 42.985 1.00 59.19 178 LEU A N 1
ATOM 1369 C CA . LEU A 1 178 ? -33.303 6.968 44.110 1.00 59.19 178 LEU A CA 1
ATOM 1370 C C . LEU A 1 178 ? -32.356 6.836 45.315 1.00 59.19 178 LEU A C 1
ATOM 1372 O O . LEU A 1 178 ? -32.850 6.515 46.388 1.00 59.19 178 LEU A O 1
ATOM 1376 N N . ASN A 1 179 ? -31.066 7.194 45.218 1.00 73.19 179 ASN A N 1
ATOM 1377 C CA . ASN A 1 179 ? -30.123 7.083 46.348 1.00 73.19 179 ASN A CA 1
ATOM 1378 C C . ASN A 1 179 ? -29.380 8.407 46.630 1.00 73.19 179 ASN A C 1
ATOM 1380 O O . ASN A 1 179 ? -28.175 8.527 46.415 1.00 73.19 179 ASN A O 1
ATOM 1384 N N . ALA A 1 180 ? -30.094 9.414 47.144 1.00 79.69 180 ALA A N 1
ATOM 1385 C CA . ALA A 1 180 ? -29.513 10.699 47.556 1.00 79.69 180 ALA A CA 1
ATOM 1386 C C . ALA A 1 180 ? -28.274 10.603 48.488 1.00 79.69 180 ALA A C 1
ATOM 1388 O O . ALA A 1 180 ? -27.327 11.357 48.259 1.00 79.69 180 ALA A O 1
ATOM 1389 N N . PRO A 1 181 ? -28.199 9.696 49.492 1.00 85.25 181 PRO A N 1
ATOM 1390 C CA . PRO A 1 181 ? -27.020 9.637 50.362 1.00 85.25 181 PRO A CA 1
ATOM 1391 C C . PRO A 1 181 ? -25.771 9.067 49.667 1.00 85.25 181 PRO A C 1
ATOM 1393 O O . PRO A 1 181 ? -24.664 9.514 49.962 1.00 85.25 181 PRO A O 1
ATOM 1396 N N . GLU A 1 182 ? -25.921 8.145 48.708 1.00 83.19 182 GLU A N 1
ATOM 1397 C CA . GLU A 1 182 ? -24.793 7.658 47.891 1.00 83.19 182 GLU A CA 1
ATOM 1398 C C . GLU A 1 182 ? -24.266 8.734 46.940 1.00 83.19 182 GLU A C 1
ATOM 1400 O O . GLU A 1 182 ? -23.077 8.775 46.635 1.00 83.19 182 GLU A O 1
ATOM 1405 N N . LEU A 1 183 ? -25.135 9.634 46.476 1.00 87.06 183 LEU A N 1
ATOM 1406 C CA . LEU A 1 183 ? -24.730 10.729 45.603 1.00 87.06 183 LEU A CA 1
ATOM 1407 C C . LEU A 1 183 ? -23.882 11.764 46.352 1.00 87.06 183 LEU A C 1
ATOM 1409 O O . LEU A 1 183 ? -22.888 12.236 45.808 1.00 87.06 183 LEU A O 1
ATOM 1413 N N . VAL A 1 184 ? -24.229 12.083 47.604 1.00 89.00 184 VAL A N 1
ATOM 1414 C CA . VAL A 1 184 ? -23.442 13.012 48.434 1.00 89.00 184 VAL A CA 1
ATOM 1415 C C . VAL A 1 184 ? -22.075 12.418 48.777 1.00 89.00 184 VAL A C 1
ATOM 1417 O O . VAL A 1 184 ? -21.070 13.116 48.661 1.00 89.00 184 VAL A O 1
ATOM 1420 N N . SER A 1 185 ? -22.003 11.130 49.126 1.00 88.00 185 SER A N 1
ATOM 1421 C CA . SER A 1 185 ? -20.720 10.465 49.391 1.00 88.00 185 SER A CA 1
ATOM 1422 C C . SER A 1 185 ? -19.870 10.304 48.125 1.00 88.00 185 SER A C 1
ATOM 1424 O O . SER A 1 185 ? -18.655 10.489 48.172 1.00 88.00 185 SER A O 1
ATOM 1426 N N . HIS A 1 186 ? -20.491 10.047 46.970 1.00 87.19 186 HIS A N 1
ATOM 1427 C CA . HIS A 1 186 ? -19.798 10.032 45.684 1.00 87.19 186 HIS A CA 1
ATOM 1428 C C . HIS A 1 186 ? -19.279 11.422 45.298 1.00 87.19 186 HIS A C 1
ATOM 1430 O O . HIS A 1 186 ? -18.138 11.541 44.866 1.00 87.19 186 HIS A O 1
ATOM 1436 N N . LEU A 1 187 ? -20.075 12.481 45.473 1.00 88.44 187 LEU A N 1
ATOM 1437 C CA . LEU A 1 187 ? -19.628 13.853 45.224 1.00 88.44 187 LEU A CA 1
ATOM 1438 C C . LEU A 1 187 ? -18.467 14.233 46.147 1.00 88.44 187 LEU A C 1
ATOM 1440 O O . LEU A 1 187 ? -17.465 14.736 45.654 1.00 88.44 187 LEU A O 1
ATOM 1444 N N . ALA A 1 188 ? -18.546 13.921 47.444 1.00 92.00 188 ALA A N 1
ATOM 1445 C CA . ALA A 1 188 ? -17.447 14.161 48.382 1.00 92.00 188 ALA A CA 1
ATOM 1446 C C . ALA A 1 188 ? -16.151 13.452 47.950 1.00 92.00 188 ALA A C 1
ATOM 1448 O O . ALA A 1 188 ? -15.079 14.038 48.035 1.00 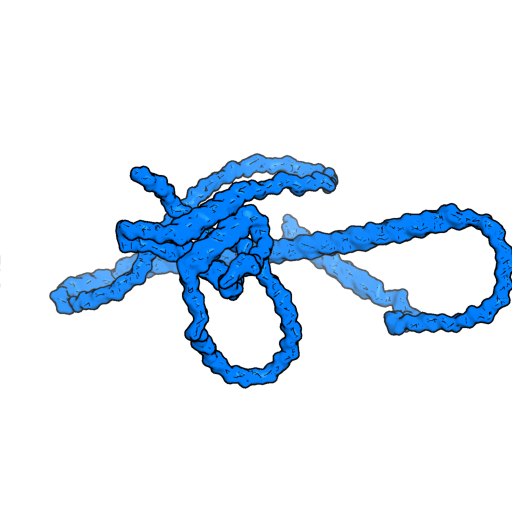92.00 188 ALA A O 1
ATOM 1449 N N . LYS A 1 189 ? -16.256 12.230 47.412 1.00 89.38 189 LYS A N 1
ATOM 1450 C CA . LYS A 1 189 ? -15.112 11.473 46.882 1.00 89.38 189 LYS A CA 1
ATOM 1451 C C . LYS A 1 189 ? -14.568 12.028 45.560 1.00 89.38 189 LYS A C 1
ATOM 1453 O O . LYS A 1 189 ? -13.376 11.930 45.306 1.00 89.38 189 LYS A O 1
ATOM 1458 N N . VAL A 1 190 ? -15.425 12.584 44.703 1.00 90.25 190 VAL A N 1
ATOM 1459 C CA . VAL A 1 190 ? -15.001 13.224 43.443 1.00 90.25 190 VAL A CA 1
ATOM 1460 C C . VAL A 1 190 ? -14.282 14.549 43.706 1.00 90.25 190 VAL A C 1
ATOM 1462 O O . VAL A 1 190 ? -13.391 14.907 42.945 1.00 90.25 190 VAL A O 1
ATOM 1465 N N . PHE A 1 191 ? -14.639 15.257 44.780 1.00 94.25 191 PHE A N 1
ATOM 1466 C CA . PHE A 1 191 ? -13.978 16.498 45.197 1.00 94.25 191 PHE A CA 1
ATOM 1467 C C . PHE A 1 191 ? -12.810 16.288 46.172 1.00 94.25 191 PHE A C 1
ATOM 1469 O O . PHE A 1 191 ? -12.287 17.263 46.708 1.00 94.25 191 PHE A O 1
ATOM 1476 N N . ASP A 1 192 ? -12.384 15.044 46.393 1.00 96.25 192 ASP A N 1
ATOM 1477 C CA . ASP A 1 192 ? -11.166 14.755 47.143 1.00 96.25 192 ASP A CA 1
ATOM 1478 C C . ASP A 1 192 ? -9.941 15.231 46.329 1.00 96.25 192 ASP A C 1
ATOM 1480 O O . ASP A 1 192 ? -9.751 14.775 45.191 1.00 96.25 192 ASP A O 1
ATOM 1484 N N . PRO A 1 193 ? -9.118 16.163 46.852 1.00 95.88 193 PRO A N 1
ATOM 1485 C CA . PRO A 1 193 ? -7.983 16.718 46.117 1.00 95.88 193 PRO A CA 1
ATOM 1486 C C . PRO A 1 193 ? -6.972 15.650 45.684 1.00 95.88 193 PRO A C 1
ATOM 1488 O O . PRO A 1 193 ? -6.389 15.775 44.605 1.00 95.88 193 PRO A O 1
ATOM 1491 N N . GLU A 1 194 ? -6.797 14.579 46.465 1.00 96.88 194 GLU A N 1
ATOM 1492 C CA . GLU A 1 194 ? -5.859 13.502 46.125 1.00 96.88 194 GLU A CA 1
ATOM 1493 C C . GLU A 1 194 ? -6.349 12.688 44.920 1.00 96.88 194 GLU A C 1
ATOM 1495 O O . GLU A 1 194 ? -5.581 12.365 44.010 1.00 96.88 194 GLU A O 1
ATOM 1500 N N . VAL A 1 195 ? -7.656 12.409 44.859 1.00 93.25 195 VAL A N 1
ATOM 1501 C CA . VAL A 1 195 ? -8.274 11.683 43.738 1.00 93.25 195 VAL A CA 1
ATOM 1502 C C . VAL A 1 195 ? -8.211 12.514 42.457 1.00 93.25 195 VAL A C 1
ATOM 1504 O O . VAL A 1 195 ? -7.940 11.973 41.379 1.00 93.25 195 VAL A O 1
ATOM 1507 N N . GLN A 1 196 ? -8.422 13.827 42.564 1.00 93.94 196 GLN A N 1
ATOM 1508 C CA . GLN A 1 196 ? -8.322 14.741 41.430 1.00 93.94 196 GLN A CA 1
ATOM 1509 C C . GLN A 1 196 ? -6.887 14.813 40.893 1.00 93.94 196 GLN A C 1
ATOM 1511 O O . GLN A 1 196 ? -6.684 14.678 39.685 1.00 93.94 196 GLN A O 1
ATOM 1516 N N . GLN A 1 197 ? -5.894 14.937 41.780 1.00 96.56 197 GLN A N 1
ATOM 1517 C CA . GLN A 1 197 ? -4.482 14.937 41.399 1.00 96.56 197 GLN A CA 1
ATOM 1518 C C . GLN A 1 197 ? -4.089 13.634 40.690 1.00 96.56 197 GLN A C 1
ATOM 1520 O O . GLN A 1 197 ? -3.470 13.687 39.628 1.00 96.56 197 GLN A O 1
ATOM 1525 N N . ALA A 1 198 ? -4.503 12.475 41.211 1.00 96.06 198 ALA A N 1
ATOM 1526 C CA . ALA A 1 198 ? -4.226 11.183 40.582 1.00 96.06 198 ALA A CA 1
ATOM 1527 C C . ALA A 1 198 ? -4.857 11.066 39.180 1.00 96.06 198 ALA A C 1
ATOM 1529 O O . ALA A 1 198 ? -4.234 10.557 38.245 1.00 96.06 198 ALA A O 1
ATOM 1530 N N . CYS A 1 199 ? -6.080 11.577 39.000 1.00 94.44 199 CYS A N 1
ATOM 1531 C CA . CYS A 1 199 ? -6.739 11.605 37.692 1.00 94.44 199 CYS A CA 1
ATOM 1532 C C . CYS A 1 199 ? -6.022 12.525 36.696 1.00 94.44 199 CYS A C 1
ATOM 1534 O O . CYS A 1 199 ? -5.897 12.183 35.516 1.00 94.44 199 CYS A O 1
ATOM 1536 N N . ASP A 1 200 ? -5.582 13.700 37.143 1.00 97.06 200 ASP A N 1
ATOM 1537 C CA . ASP A 1 200 ? -4.881 14.660 36.292 1.00 97.06 200 ASP A CA 1
ATOM 1538 C C . ASP A 1 200 ? -3.470 14.165 35.939 1.00 97.06 200 ASP A C 1
ATOM 1540 O O . ASP A 1 200 ? -3.041 14.312 34.790 1.00 97.06 200 ASP A O 1
ATOM 1544 N N . GLU A 1 201 ? -2.795 13.462 36.853 1.00 98.06 201 GLU A N 1
ATOM 1545 C CA . GLU A 1 201 ? -1.546 12.764 36.561 1.00 98.06 201 GLU A CA 1
ATOM 1546 C C . GLU A 1 201 ? -1.762 11.682 35.492 1.00 98.06 201 GLU A C 1
ATOM 1548 O O . GLU A 1 201 ? -1.058 11.681 34.482 1.00 98.06 201 GLU A O 1
ATOM 1553 N N . GLU A 1 202 ? -2.791 10.837 35.616 1.00 97.56 202 GLU A N 1
ATOM 1554 C CA . GLU A 1 202 ? -3.097 9.814 34.608 1.00 97.56 202 GLU A CA 1
ATOM 1555 C C . GLU A 1 202 ? -3.413 10.434 33.234 1.00 97.56 202 GLU A C 1
ATOM 1557 O O . GLU A 1 202 ? -2.959 9.944 32.192 1.00 97.56 202 GLU A O 1
ATOM 1562 N N . ARG A 1 203 ? -4.167 11.542 33.200 1.00 97.94 203 ARG A N 1
ATOM 1563 C CA . ARG A 1 203 ? -4.418 12.275 31.950 1.00 97.94 203 ARG A CA 1
ATOM 1564 C C . ARG A 1 203 ? -3.131 12.836 31.364 1.00 97.94 203 ARG A C 1
ATOM 1566 O O . ARG A 1 203 ? -2.928 12.698 30.156 1.00 97.94 203 ARG A O 1
ATOM 1573 N N . SER A 1 204 ? -2.268 13.435 32.184 1.00 98.19 204 SER A N 1
ATOM 1574 C CA . SER A 1 204 ? -0.999 13.994 31.717 1.00 98.19 204 SER A CA 1
ATOM 1575 C C . SER A 1 204 ? -0.081 12.896 31.168 1.00 98.19 204 SER A C 1
ATOM 1577 O O . SER A 1 204 ? 0.407 13.025 30.045 1.00 98.19 204 SER A O 1
ATOM 1579 N N . GLN A 1 205 ? 0.031 11.752 31.849 1.00 98.25 205 GLN A N 1
ATOM 1580 C CA . GLN A 1 205 ? 0.794 10.592 31.384 1.00 98.25 205 GLN A CA 1
ATOM 1581 C C . GLN A 1 205 ? 0.266 10.056 30.047 1.00 98.25 205 GLN A C 1
ATOM 1583 O O . GLN A 1 205 ? 1.043 9.841 29.115 1.00 98.25 205 GLN A O 1
ATOM 1588 N N . ARG A 1 206 ? -1.056 9.890 29.899 1.00 98.19 206 ARG A N 1
ATOM 1589 C CA . ARG A 1 206 ? -1.662 9.464 28.623 1.00 98.19 206 ARG A CA 1
ATOM 1590 C C . ARG A 1 206 ? -1.427 10.485 27.511 1.00 98.19 206 ARG A C 1
ATOM 1592 O O . ARG A 1 206 ? -1.140 10.094 26.381 1.00 98.19 206 ARG A O 1
ATOM 1599 N N . SER A 1 207 ? -1.535 11.778 27.819 1.00 97.31 207 SER A N 1
ATOM 1600 C CA . SER A 1 207 ? -1.280 12.847 26.848 1.00 97.31 207 SER A CA 1
ATOM 1601 C C . SER A 1 207 ? 0.176 12.843 26.375 1.00 97.31 207 SER A C 1
ATOM 1603 O O . SER A 1 207 ? 0.435 12.948 25.177 1.00 97.31 207 SER A O 1
ATOM 1605 N N . PHE A 1 208 ? 1.114 12.606 27.293 1.00 98.56 208 PHE A N 1
ATOM 1606 C CA . PHE A 1 208 ? 2.537 12.511 27.006 1.00 98.56 208 PHE A CA 1
ATOM 1607 C C . PHE A 1 208 ? 2.863 11.291 26.138 1.00 98.56 208 PHE A C 1
ATOM 1609 O O . PHE A 1 208 ? 3.520 11.424 25.107 1.00 98.56 208 PHE A O 1
ATOM 1616 N N . GLN A 1 209 ? 2.336 10.113 26.487 1.00 98.12 209 GLN A N 1
ATOM 1617 C CA . GLN A 1 209 ? 2.492 8.898 25.679 1.00 98.12 209 GLN A CA 1
ATOM 1618 C C . GLN A 1 209 ? 1.936 9.075 24.258 1.00 98.12 209 GLN A C 1
ATOM 1620 O O . GLN A 1 209 ? 2.558 8.645 23.286 1.00 98.12 209 GLN A O 1
ATOM 1625 N N . LEU A 1 210 ? 0.784 9.738 24.117 1.00 97.50 210 LEU A N 1
ATOM 1626 C CA . LEU A 1 210 ? 0.200 10.036 22.811 1.00 97.50 210 LEU A CA 1
ATOM 1627 C C . LEU A 1 210 ? 1.072 11.011 22.004 1.00 97.50 210 LEU A C 1
ATOM 1629 O O . LEU A 1 210 ? 1.270 10.800 20.809 1.00 97.50 210 LEU A O 1
ATOM 1633 N N . ALA A 1 211 ? 1.626 12.043 22.645 1.00 98.19 211 ALA A N 1
ATOM 1634 C CA . ALA A 1 211 ? 2.549 12.974 21.999 1.00 98.19 211 ALA A CA 1
ATOM 1635 C C . ALA A 1 211 ? 3.813 12.260 21.491 1.00 98.19 211 ALA A C 1
ATOM 1637 O O . ALA A 1 211 ? 4.217 12.472 20.346 1.00 98.19 211 ALA A O 1
ATOM 1638 N N . GLN A 1 212 ? 4.385 11.349 22.288 1.00 98.50 212 GLN A N 1
ATOM 1639 C CA . GLN A 1 212 ? 5.519 10.520 21.866 1.00 98.50 212 GLN A CA 1
ATOM 1640 C C . GLN A 1 212 ? 5.169 9.634 20.667 1.00 98.50 212 GLN A C 1
ATOM 1642 O O . GLN A 1 212 ? 5.907 9.599 19.682 1.00 98.50 212 GLN A O 1
ATOM 1647 N N . PHE A 1 213 ? 4.023 8.951 20.716 1.00 98.25 213 PHE A N 1
ATOM 1648 C CA . PHE A 1 213 ? 3.559 8.114 19.612 1.00 98.25 213 PHE A CA 1
ATOM 1649 C C . PHE A 1 213 ? 3.383 8.916 18.314 1.00 98.25 213 PHE A C 1
ATOM 1651 O O . PHE A 1 213 ? 3.803 8.469 17.243 1.00 98.25 213 PHE A O 1
ATOM 1658 N N . ASN A 1 214 ? 2.806 10.115 18.405 1.00 97.62 214 ASN A N 1
ATOM 1659 C CA . ASN A 1 214 ? 2.617 10.997 17.256 1.00 97.62 214 ASN A CA 1
ATOM 1660 C C . ASN A 1 214 ? 3.955 11.495 16.691 1.00 97.62 214 ASN A C 1
ATOM 1662 O O . ASN A 1 214 ? 4.118 11.528 15.474 1.00 97.62 214 ASN A O 1
ATOM 1666 N N . SER A 1 215 ? 4.924 11.819 17.552 1.00 98.25 215 SER A N 1
ATOM 1667 C CA . SER A 1 215 ? 6.267 12.237 17.134 1.00 98.25 215 SER A CA 1
ATOM 1668 C C . SER A 1 215 ? 6.996 11.135 16.356 1.00 98.25 215 SER A C 1
ATOM 1670 O O . SER A 1 215 ? 7.482 11.382 15.254 1.00 98.25 215 SER A O 1
ATOM 1672 N N . ILE A 1 216 ? 6.990 9.898 16.863 1.00 98.19 216 ILE A N 1
ATOM 1673 C CA . ILE A 1 216 ? 7.596 8.750 16.167 1.00 98.19 216 ILE A CA 1
ATOM 1674 C C . ILE A 1 216 ? 6.871 8.474 14.843 1.00 98.19 216 ILE A C 1
ATOM 1676 O O . ILE A 1 216 ? 7.502 8.175 13.832 1.00 98.19 216 ILE A O 1
ATOM 1680 N N . SER A 1 217 ? 5.542 8.596 14.826 1.00 96.12 217 SER A N 1
ATOM 1681 C CA . SER A 1 217 ? 4.752 8.399 13.607 1.00 96.12 217 SER A CA 1
ATOM 1682 C C . SER A 1 217 ? 5.095 9.431 12.527 1.00 96.12 217 SER A C 1
ATOM 1684 O O . SER A 1 217 ? 5.196 9.062 11.360 1.00 96.12 217 SER A O 1
ATOM 1686 N N . ALA A 1 218 ? 5.326 10.692 12.906 1.00 97.50 218 ALA A N 1
ATOM 1687 C CA . ALA A 1 218 ? 5.786 11.729 11.984 1.00 97.50 218 ALA A CA 1
ATOM 1688 C C . ALA A 1 218 ? 7.174 11.396 11.411 1.00 97.50 218 ALA A C 1
ATOM 1690 O O . ALA A 1 218 ? 7.339 11.376 10.194 1.00 97.50 218 ALA A O 1
ATOM 1691 N N . GLN A 1 219 ? 8.127 11.001 12.264 1.00 98.06 219 GLN A N 1
ATOM 1692 C CA . GLN A 1 219 ? 9.467 10.595 11.820 1.00 98.06 219 GLN A CA 1
ATOM 1693 C C . GLN A 1 219 ? 9.432 9.418 10.835 1.00 98.06 219 GLN A C 1
ATOM 1695 O O . GLN A 1 219 ? 10.178 9.399 9.858 1.00 98.06 219 GLN A O 1
ATOM 1700 N N . LEU A 1 220 ? 8.553 8.433 11.055 1.00 97.19 220 LEU A N 1
ATOM 1701 C CA . LEU A 1 220 ? 8.388 7.311 10.128 1.00 97.19 220 LEU A CA 1
ATOM 1702 C C . LEU A 1 220 ? 7.892 7.768 8.752 1.00 97.19 220 LEU A C 1
ATOM 1704 O O . LEU A 1 220 ? 8.371 7.253 7.741 1.00 97.19 220 LEU A O 1
ATOM 1708 N N . CYS A 1 221 ? 6.965 8.725 8.705 1.00 96.94 221 CYS A N 1
ATOM 1709 C CA . CYS A 1 221 ? 6.498 9.310 7.450 1.00 96.94 221 CYS A CA 1
ATOM 1710 C C . CYS A 1 221 ? 7.622 10.068 6.728 1.00 96.94 221 CYS A C 1
ATOM 1712 O O . CYS A 1 221 ? 7.796 9.883 5.524 1.00 96.94 221 CYS A O 1
ATOM 1714 N N . ASP A 1 222 ? 8.423 10.852 7.453 1.00 97.62 222 ASP A N 1
ATOM 1715 C CA . ASP A 1 222 ? 9.532 11.620 6.873 1.00 97.62 222 ASP A CA 1
ATOM 1716 C C . ASP A 1 222 ? 10.608 10.698 6.282 1.00 97.62 222 ASP A C 1
ATOM 1718 O O . ASP A 1 222 ? 11.030 10.865 5.136 1.00 97.62 222 ASP A O 1
ATOM 1722 N N . VAL A 1 223 ? 11.000 9.651 7.017 1.00 96.38 223 VAL A N 1
ATOM 1723 C CA . VAL A 1 223 ? 11.963 8.647 6.531 1.00 96.38 223 VAL A CA 1
ATOM 1724 C C . VAL A 1 223 ? 11.422 7.905 5.305 1.00 96.38 223 VAL A C 1
ATOM 1726 O O . VAL A 1 223 ? 12.172 7.628 4.363 1.00 96.38 223 VAL A O 1
ATOM 1729 N N . GLN A 1 224 ? 10.123 7.594 5.275 1.00 96.56 224 GLN A N 1
ATOM 1730 C CA . GLN A 1 224 ? 9.490 6.990 4.100 1.00 96.56 224 GLN A CA 1
ATOM 1731 C C . GLN A 1 224 ? 9.541 7.926 2.889 1.00 96.56 224 GLN A C 1
ATOM 1733 O O . GLN A 1 224 ? 9.943 7.484 1.812 1.00 96.56 224 GLN A O 1
ATOM 1738 N N . ALA A 1 225 ? 9.233 9.213 3.069 1.00 95.06 225 ALA A N 1
ATOM 1739 C CA . ALA A 1 225 ? 9.306 10.211 2.005 1.00 95.06 225 ALA A CA 1
ATOM 1740 C C . ALA A 1 225 ? 10.735 10.362 1.451 1.00 95.06 225 ALA A C 1
ATOM 1742 O O . ALA A 1 225 ? 10.935 10.375 0.233 1.00 95.06 225 ALA A O 1
ATOM 1743 N N . VAL A 1 226 ? 11.751 10.390 2.322 1.00 97.69 226 VAL A N 1
ATOM 1744 C CA . VAL A 1 226 ? 13.166 10.419 1.908 1.00 97.69 226 VAL A CA 1
ATOM 1745 C C . VAL A 1 226 ? 13.538 9.153 1.136 1.00 97.69 226 VAL A C 1
ATOM 1747 O O . VAL A 1 226 ? 14.173 9.231 0.085 1.00 97.69 226 VAL A O 1
ATOM 1750 N N . THR A 1 227 ? 13.102 7.983 1.604 1.00 96.31 227 THR A N 1
ATOM 1751 C CA . THR A 1 227 ? 13.370 6.708 0.925 1.00 96.31 227 THR A CA 1
ATOM 1752 C C . THR A 1 227 ? 12.764 6.682 -0.481 1.00 96.31 227 THR A C 1
ATOM 1754 O O . THR A 1 227 ? 13.402 6.224 -1.430 1.00 96.31 227 THR A O 1
ATOM 1757 N N . GLU A 1 228 ? 11.535 7.173 -0.642 1.00 95.81 228 GLU A N 1
ATOM 1758 C CA . GLU A 1 228 ? 10.883 7.284 -1.949 1.00 95.81 228 GLU A CA 1
ATOM 1759 C C . GLU A 1 228 ? 11.609 8.277 -2.862 1.00 95.81 228 GLU A C 1
ATOM 1761 O O . GLU A 1 228 ? 11.884 7.948 -4.018 1.00 95.81 228 GLU A O 1
ATOM 1766 N N . SER A 1 229 ? 12.020 9.433 -2.335 1.00 97.62 229 SER A N 1
ATOM 1767 C CA . SER A 1 229 ? 12.837 10.410 -3.063 1.00 97.62 229 SER A CA 1
ATOM 1768 C C . SER A 1 229 ? 14.139 9.788 -3.579 1.00 97.62 229 SER A C 1
ATOM 1770 O O . SER A 1 229 ? 14.407 9.820 -4.783 1.00 97.62 229 SER A O 1
ATOM 1772 N N . LEU A 1 230 ? 14.903 9.104 -2.723 1.00 96.94 230 LEU A N 1
ATOM 1773 C CA . LEU A 1 230 ? 16.140 8.426 -3.125 1.00 96.94 230 LEU A CA 1
ATOM 1774 C C . LEU A 1 230 ? 15.899 7.348 -4.192 1.00 96.94 230 LEU A C 1
ATOM 1776 O O . LEU A 1 230 ? 16.654 7.257 -5.160 1.00 96.94 230 LEU A O 1
ATOM 1780 N N . ARG A 1 231 ? 14.813 6.572 -4.084 1.00 96.62 231 ARG A N 1
ATOM 1781 C CA . ARG A 1 231 ? 14.431 5.596 -5.121 1.00 96.62 231 ARG A CA 1
ATOM 1782 C C . ARG A 1 231 ? 14.156 6.269 -6.466 1.00 96.62 231 ARG A C 1
ATOM 1784 O O . ARG A 1 231 ? 14.600 5.761 -7.495 1.00 96.62 231 ARG A O 1
ATOM 1791 N N . THR A 1 232 ? 13.464 7.410 -6.480 1.00 96.00 232 THR A N 1
ATOM 1792 C CA . THR A 1 232 ? 13.228 8.157 -7.729 1.00 96.00 232 THR A CA 1
ATOM 1793 C C . THR A 1 232 ? 14.520 8.709 -8.331 1.00 96.00 232 THR A C 1
ATOM 1795 O O . THR A 1 232 ? 14.702 8.640 -9.548 1.00 96.00 232 THR A O 1
ATOM 1798 N N . GLN A 1 233 ? 15.457 9.178 -7.499 1.00 97.19 233 GLN A N 1
ATOM 1799 C CA . GLN A 1 233 ? 16.770 9.639 -7.953 1.00 97.19 233 GLN A CA 1
ATOM 1800 C C . GLN A 1 233 ? 17.594 8.498 -8.557 1.00 97.19 233 GLN A C 1
ATOM 1802 O O . GLN A 1 233 ? 18.135 8.656 -9.651 1.00 97.19 233 GLN A O 1
ATOM 1807 N N . LEU A 1 234 ? 17.628 7.329 -7.908 1.00 96.94 234 LEU A N 1
ATOM 1808 C CA . LEU A 1 234 ? 18.306 6.143 -8.437 1.00 96.94 234 LEU A CA 1
ATOM 1809 C C . LEU A 1 234 ? 17.756 5.740 -9.806 1.00 96.94 234 LEU A C 1
ATOM 1811 O O . LEU A 1 234 ? 18.529 5.543 -10.742 1.00 96.94 234 LEU A O 1
ATOM 1815 N N . LEU A 1 235 ? 16.430 5.692 -9.959 1.00 96.69 235 LEU A N 1
ATOM 1816 C CA . LEU A 1 235 ? 15.798 5.396 -11.248 1.00 96.69 235 LEU A CA 1
ATOM 1817 C C . LEU A 1 235 ? 16.140 6.449 -12.313 1.00 96.69 235 LEU A C 1
ATOM 1819 O O . LEU A 1 235 ? 16.395 6.105 -13.467 1.00 96.69 235 LEU A O 1
ATOM 1823 N N . SER A 1 236 ? 16.180 7.731 -11.943 1.00 97.81 236 SER A N 1
ATOM 1824 C CA . SER A 1 236 ? 16.579 8.816 -12.848 1.00 97.81 236 SER A CA 1
ATOM 1825 C C . SER A 1 236 ? 18.026 8.658 -13.332 1.00 97.81 236 SER A C 1
ATOM 1827 O O . SER A 1 236 ? 18.293 8.727 -14.536 1.00 97.81 236 SER A O 1
ATOM 1829 N N . ILE A 1 237 ? 18.953 8.363 -12.415 1.00 97.12 237 ILE A N 1
ATOM 1830 C CA . ILE A 1 237 ? 20.369 8.129 -12.727 1.00 97.12 237 ILE A CA 1
ATOM 1831 C C . ILE A 1 237 ? 20.533 6.884 -13.602 1.00 97.12 237 ILE A C 1
ATOM 1833 O O . ILE A 1 237 ? 21.231 6.946 -14.614 1.00 97.12 237 ILE A O 1
ATOM 1837 N N . GLN A 1 238 ? 19.853 5.780 -13.282 1.00 97.56 238 GLN A N 1
ATOM 1838 C CA . GLN A 1 238 ? 19.857 4.568 -14.108 1.00 97.56 238 GLN A CA 1
ATOM 1839 C C . GLN A 1 238 ? 19.356 4.857 -15.526 1.00 97.56 238 GLN A C 1
ATOM 1841 O O . GLN A 1 238 ? 20.011 4.503 -16.505 1.00 97.56 238 GLN A O 1
ATOM 1846 N N . ASN A 1 239 ? 18.245 5.582 -15.659 1.00 97.56 239 ASN A N 1
ATOM 1847 C CA . ASN A 1 239 ? 17.716 5.984 -16.959 1.00 97.56 239 ASN A CA 1
ATOM 1848 C C . ASN A 1 239 ? 18.705 6.854 -17.743 1.00 97.56 239 ASN A C 1
ATOM 1850 O O . ASN A 1 239 ? 18.875 6.661 -18.949 1.00 97.56 239 ASN A O 1
ATOM 1854 N N . ARG A 1 240 ? 19.377 7.800 -17.077 1.00 97.50 240 ARG A N 1
ATOM 1855 C CA . ARG A 1 240 ? 20.418 8.631 -17.694 1.00 97.50 240 ARG A CA 1
ATOM 1856 C C . ARG A 1 240 ? 21.613 7.786 -18.139 1.00 97.50 240 ARG A C 1
ATOM 1858 O O . ARG A 1 240 ? 22.067 7.959 -19.266 1.00 97.50 240 ARG A O 1
ATOM 1865 N N . SER A 1 241 ? 22.061 6.843 -17.315 1.00 97.38 241 SER A N 1
ATOM 1866 C CA . SER A 1 241 ? 23.129 5.897 -17.655 1.00 97.38 241 SER A CA 1
ATOM 1867 C C . SER A 1 241 ? 22.772 5.065 -18.893 1.00 97.38 241 SER A C 1
ATOM 1869 O O . SER A 1 241 ? 23.527 5.040 -19.861 1.00 97.38 241 SER A O 1
ATOM 1871 N N . HIS A 1 242 ? 21.563 4.496 -18.953 1.00 98.00 242 HIS A N 1
ATOM 1872 C CA . HIS A 1 242 ? 21.088 3.763 -20.132 1.00 98.00 242 HIS A CA 1
ATOM 1873 C C . HIS A 1 242 ? 20.972 4.629 -21.393 1.00 98.00 242 HIS A C 1
ATOM 1875 O O . HIS A 1 242 ? 21.127 4.121 -22.504 1.00 98.00 242 HIS A O 1
ATOM 1881 N N . LYS A 1 243 ? 20.662 5.924 -21.262 1.00 97.38 243 LYS A N 1
ATOM 1882 C CA . LYS A 1 243 ? 20.663 6.858 -22.399 1.00 97.38 243 LYS A CA 1
ATOM 1883 C C . LYS A 1 243 ? 22.081 7.099 -22.915 1.00 97.38 243 LYS A C 1
ATOM 1885 O O . LYS A 1 243 ? 22.295 6.992 -24.116 1.00 97.38 243 LYS A O 1
ATOM 1890 N N . VAL A 1 244 ? 23.030 7.372 -22.018 1.00 97.25 244 VAL A N 1
ATOM 1891 C CA . VAL A 1 244 ? 24.443 7.576 -22.378 1.00 97.25 244 VAL A CA 1
ATOM 1892 C C . VAL A 1 244 ? 25.031 6.312 -22.997 1.00 97.25 244 VAL A C 1
ATOM 1894 O O . VAL A 1 244 ? 25.659 6.401 -24.043 1.00 97.25 244 VAL A O 1
ATOM 1897 N N . LYS A 1 245 ? 24.757 5.136 -22.421 1.00 98.25 245 LYS A N 1
ATOM 1898 C CA . LYS A 1 245 ? 25.208 3.851 -22.968 1.00 98.25 245 LYS A CA 1
ATOM 1899 C C . LYS A 1 245 ? 24.693 3.621 -24.388 1.00 98.25 245 LYS A C 1
ATOM 1901 O O . LYS A 1 245 ? 25.479 3.348 -25.277 1.00 98.25 245 LYS A O 1
ATOM 1906 N N . ARG A 1 246 ? 23.399 3.850 -24.637 1.00 98.06 246 ARG A N 1
ATOM 1907 C CA . ARG A 1 246 ? 22.844 3.761 -25.999 1.00 98.06 246 ARG A CA 1
ATOM 1908 C C . ARG A 1 246 ? 23.475 4.762 -26.966 1.00 98.06 246 ARG A C 1
ATOM 1910 O O . ARG A 1 246 ? 23.726 4.413 -28.110 1.00 98.06 246 ARG A O 1
ATOM 1917 N N . ALA A 1 247 ? 23.720 5.997 -26.528 1.00 97.31 247 ALA A N 1
ATOM 1918 C CA . ALA A 1 247 ? 24.390 6.998 -27.357 1.00 97.31 247 ALA A CA 1
ATOM 1919 C C . ALA A 1 247 ? 25.836 6.591 -27.692 1.00 97.31 247 ALA A C 1
ATOM 1921 O O . ALA A 1 247 ? 26.274 6.782 -28.821 1.00 97.31 247 ALA A O 1
ATOM 1922 N N . HIS A 1 248 ? 26.542 5.994 -26.731 1.00 98.00 248 HIS A N 1
ATOM 1923 C CA . HIS A 1 248 ? 27.872 5.428 -26.923 1.00 98.00 248 HIS A CA 1
ATOM 1924 C C . HIS A 1 248 ? 27.857 4.268 -27.925 1.00 98.00 248 HIS A C 1
ATOM 1926 O O . HIS A 1 248 ? 28.590 4.324 -28.903 1.00 98.00 248 HIS A O 1
ATOM 1932 N N . ASP A 1 249 ? 26.969 3.284 -27.750 1.00 98.25 249 ASP A N 1
ATOM 1933 C CA . ASP A 1 249 ? 26.843 2.136 -28.661 1.00 98.25 249 ASP A CA 1
ATOM 1934 C C . ASP A 1 249 ? 26.551 2.592 -30.108 1.00 98.25 249 ASP A C 1
ATOM 1936 O O . ASP A 1 249 ? 27.095 2.055 -31.073 1.00 98.25 249 ASP A O 1
ATOM 1940 N N . LEU A 1 250 ? 25.716 3.628 -30.273 1.00 98.12 250 LEU A N 1
ATOM 1941 C CA . LEU A 1 250 ? 25.451 4.240 -31.578 1.00 98.12 250 LEU A CA 1
ATOM 1942 C C . LEU A 1 250 ? 26.696 4.925 -32.157 1.00 98.12 250 LEU A C 1
ATOM 1944 O O . LEU A 1 250 ? 26.980 4.756 -33.342 1.00 98.12 250 LEU A O 1
ATOM 1948 N N . ALA A 1 251 ? 27.440 5.681 -31.347 1.00 97.94 251 ALA A N 1
ATOM 1949 C CA . ALA A 1 251 ? 28.673 6.328 -31.784 1.00 97.94 251 ALA A CA 1
ATOM 1950 C C . ALA A 1 251 ? 29.734 5.294 -32.203 1.00 97.94 251 ALA A C 1
ATOM 1952 O O . ALA A 1 251 ? 30.320 5.423 -33.278 1.00 97.94 251 ALA A O 1
ATOM 1953 N N . GLU A 1 252 ? 29.921 4.227 -31.425 1.00 98.25 252 GLU A N 1
ATOM 1954 C CA . GLU A 1 252 ? 30.818 3.119 -31.774 1.00 98.25 252 GLU A CA 1
ATOM 1955 C C . GLU A 1 252 ? 30.423 2.458 -33.095 1.00 98.25 252 GLU A C 1
ATOM 1957 O O . GLU A 1 252 ? 31.270 2.260 -33.966 1.00 98.25 252 GLU A O 1
ATOM 1962 N N . PHE A 1 253 ? 29.132 2.183 -33.291 1.00 98.50 253 PHE A N 1
ATOM 1963 C CA . PHE A 1 253 ? 28.635 1.626 -34.546 1.00 98.50 253 PHE A CA 1
ATOM 1964 C C . PHE A 1 253 ? 28.921 2.547 -35.744 1.00 98.50 253 PHE A C 1
ATOM 1966 O O . PHE A 1 253 ? 29.364 2.086 -36.798 1.00 98.50 253 PHE A O 1
ATOM 1973 N N . THR A 1 254 ? 28.726 3.862 -35.591 1.00 97.62 254 THR A N 1
ATOM 1974 C CA . THR A 1 254 ? 29.051 4.823 -36.658 1.00 97.62 254 THR A CA 1
ATOM 1975 C C . THR A 1 254 ? 30.546 4.880 -36.970 1.00 97.62 254 THR A C 1
ATOM 1977 O O . THR A 1 254 ? 30.911 4.984 -38.141 1.00 97.62 254 THR A O 1
ATOM 1980 N N . LEU A 1 255 ? 31.414 4.756 -35.960 1.00 97.06 255 LEU A N 1
ATOM 1981 C CA . LEU A 1 255 ? 32.864 4.712 -36.157 1.00 97.06 255 LEU A CA 1
ATOM 1982 C C . LEU A 1 255 ? 33.292 3.452 -36.919 1.00 97.06 255 LEU A C 1
ATOM 1984 O O . LEU A 1 255 ? 34.059 3.563 -37.873 1.00 97.06 255 LEU A O 1
ATOM 1988 N N . GLN A 1 256 ? 32.737 2.285 -36.581 1.00 96.75 256 GLN A N 1
ATOM 1989 C CA . GLN A 1 256 ? 33.011 1.033 -37.300 1.00 96.75 256 GLN A CA 1
ATOM 1990 C C . GLN A 1 256 ? 32.607 1.109 -38.780 1.00 96.75 256 GLN A C 1
ATOM 1992 O O . GLN A 1 256 ? 33.346 0.650 -39.652 1.00 96.75 256 GLN A O 1
ATOM 1997 N N . LEU A 1 257 ? 31.459 1.723 -39.092 1.00 96.50 257 LEU A N 1
ATOM 1998 C CA . LEU A 1 257 ? 31.029 1.932 -40.481 1.00 96.50 257 LEU A CA 1
ATOM 1999 C C . LEU A 1 257 ? 31.988 2.843 -41.260 1.00 96.50 257 LEU A C 1
ATOM 2001 O O . LEU A 1 257 ? 32.249 2.601 -42.441 1.00 96.50 257 LEU A O 1
ATOM 2005 N N . LEU A 1 258 ? 32.514 3.887 -40.615 1.00 95.44 258 LEU A N 1
ATOM 2006 C CA . LEU A 1 258 ? 33.499 4.776 -41.231 1.00 95.44 258 LEU A CA 1
ATOM 2007 C C . LEU A 1 258 ? 34.829 4.056 -41.477 1.00 95.44 258 LEU A C 1
ATOM 2009 O O . LEU A 1 258 ? 35.391 4.200 -42.560 1.00 95.44 258 LEU A O 1
ATOM 2013 N N . GLU A 1 259 ? 35.292 3.242 -40.529 1.00 94.69 259 GLU A N 1
ATOM 2014 C CA . GLU A 1 259 ? 36.518 2.447 -40.661 1.00 94.69 259 GLU A CA 1
ATOM 2015 C C . GLU A 1 259 ? 36.419 1.409 -41.791 1.00 94.69 259 GLU A C 1
ATOM 2017 O O . GLU A 1 259 ? 37.326 1.275 -42.611 1.00 94.69 259 GLU A O 1
ATOM 2022 N N . GLN A 1 260 ? 35.278 0.730 -41.932 1.00 93.81 260 GLN A N 1
ATOM 2023 C CA . GLN A 1 260 ? 35.065 -0.188 -43.058 1.00 93.81 260 GLN A CA 1
ATOM 2024 C C . GLN A 1 260 ? 35.066 0.538 -44.413 1.00 93.81 260 GLN A C 1
ATOM 2026 O O . GLN A 1 260 ? 35.522 -0.014 -45.417 1.00 93.81 260 GLN A O 1
ATOM 2031 N N . ARG A 1 261 ? 34.595 1.791 -44.461 1.00 90.81 261 ARG A N 1
ATOM 2032 C CA . ARG A 1 261 ? 34.576 2.597 -45.691 1.00 90.81 261 ARG A CA 1
ATOM 2033 C C . ARG A 1 261 ? 35.965 3.111 -46.083 1.00 90.81 261 ARG A C 1
ATOM 2035 O O . ARG A 1 261 ? 36.246 3.235 -47.279 1.00 90.81 261 ARG A O 1
ATOM 2042 N N . THR A 1 262 ? 36.836 3.400 -45.116 1.00 84.25 262 THR A N 1
ATOM 2043 C CA . THR A 1 262 ? 38.202 3.867 -45.401 1.00 84.25 262 THR A CA 1
ATOM 2044 C C . THR A 1 262 ? 39.092 2.746 -45.936 1.00 84.25 262 THR A C 1
ATOM 2046 O O . THR A 1 262 ? 39.873 3.000 -46.850 1.00 84.25 262 THR A O 1
ATOM 2049 N N . VAL A 1 263 ? 38.927 1.499 -45.475 1.00 77.69 263 VAL A N 1
ATOM 2050 C CA . VAL A 1 263 ? 39.752 0.355 -45.924 1.00 77.69 263 VAL A CA 1
ATOM 2051 C C . VAL A 1 263 ? 39.488 -0.044 -47.386 1.00 77.69 263 VAL A C 1
ATOM 2053 O O . VAL A 1 263 ? 40.401 -0.496 -48.073 1.00 77.69 263 VAL A O 1
ATOM 2056 N N . VAL A 1 264 ? 38.275 0.172 -47.910 1.00 69.00 264 VAL A N 1
ATOM 2057 C CA . VAL A 1 264 ? 37.921 -0.175 -49.308 1.00 69.00 264 VAL A CA 1
ATOM 2058 C C . VAL A 1 264 ? 38.277 0.940 -50.305 1.00 69.00 264 VAL A C 1
ATOM 2060 O O . VAL A 1 264 ? 38.288 0.720 -51.514 1.00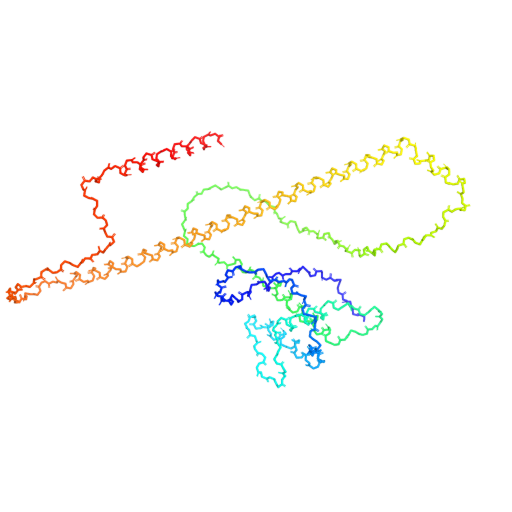 69.00 264 VAL A O 1
ATOM 2063 N N . SER A 1 265 ? 38.665 2.124 -49.825 1.00 58.97 265 SER A N 1
ATOM 2064 C CA . SER A 1 265 ? 39.115 3.235 -50.674 1.00 58.97 265 SER A CA 1
ATOM 2065 C C . SER A 1 265 ? 40.620 3.154 -50.965 1.00 58.97 265 SER A C 1
ATOM 2067 O O . SER A 1 265 ? 41.346 4.136 -50.820 1.00 58.97 265 SER A O 1
ATOM 2069 N N . GLN A 1 266 ? 41.117 1.984 -51.377 1.00 62.16 266 GLN A N 1
ATOM 2070 C CA . GLN A 1 266 ? 42.407 1.927 -52.063 1.00 62.16 266 GLN A CA 1
ATOM 2071 C C . GLN A 1 266 ? 42.204 2.601 -53.435 1.00 62.16 266 GLN A C 1
ATOM 2073 O O . GLN A 1 266 ? 41.237 2.259 -54.120 1.00 62.16 266 GLN A O 1
ATOM 2078 N N . PRO A 1 267 ? 43.027 3.590 -53.834 1.00 55.59 267 PRO A N 1
ATOM 2079 C CA . PRO A 1 267 ? 42.785 4.384 -55.032 1.00 55.59 267 PRO A CA 1
ATOM 2080 C C . PRO A 1 267 ? 42.877 3.501 -56.275 1.00 55.59 267 PRO A C 1
ATOM 2082 O O . PRO A 1 267 ? 43.952 3.285 -56.831 1.00 55.59 267 PRO A O 1
ATOM 2085 N N . GLN A 1 268 ? 41.735 2.996 -56.735 1.00 61.59 268 GLN A N 1
ATOM 2086 C CA . GLN A 1 268 ? 41.625 2.542 -58.106 1.00 61.59 268 GLN A CA 1
ATOM 2087 C C . GLN A 1 268 ? 41.700 3.810 -58.977 1.00 61.59 268 GLN A C 1
ATOM 2089 O O . GLN A 1 268 ? 40.911 4.732 -58.752 1.00 61.59 268 GLN A O 1
ATOM 2094 N N . PRO A 1 269 ? 42.659 3.921 -59.915 1.00 53.75 269 PRO A N 1
ATOM 2095 C CA . PRO A 1 269 ? 42.834 5.116 -60.731 1.00 53.75 269 PRO A CA 1
ATOM 2096 C C . PRO A 1 269 ? 41.574 5.346 -61.570 1.00 53.75 269 PRO A C 1
ATOM 2098 O O . PRO A 1 269 ? 41.351 4.663 -62.569 1.00 53.75 269 PRO A O 1
ATOM 2101 N N . GLN A 1 270 ? 40.727 6.283 -61.141 1.00 57.88 270 GLN A N 1
ATOM 2102 C CA . GLN A 1 270 ? 39.556 6.687 -61.908 1.00 57.88 270 GLN A CA 1
ATOM 2103 C C . GLN A 1 270 ? 39.877 7.850 -62.863 1.00 57.88 270 GLN A C 1
ATOM 2105 O O . GLN A 1 270 ? 40.645 8.752 -62.517 1.00 57.88 270 GLN A O 1
ATOM 2110 N N . PRO A 1 271 ? 39.293 7.822 -64.076 1.00 55.84 271 PRO A N 1
ATOM 2111 C CA . PRO A 1 271 ? 39.519 8.796 -65.137 1.00 55.84 271 PRO A CA 1
ATOM 2112 C C . PRO A 1 271 ? 38.916 10.169 -64.807 1.00 55.84 271 PRO A C 1
ATOM 2114 O O . PRO A 1 271 ? 37.865 10.280 -64.180 1.00 55.84 271 PRO A O 1
ATOM 2117 N N . GLN A 1 272 ? 39.603 11.220 -65.259 1.00 53.12 272 GLN A N 1
ATOM 2118 C CA . GLN A 1 272 ? 39.307 12.623 -64.962 1.00 53.12 272 GLN A CA 1
ATOM 2119 C C . GLN A 1 272 ? 37.882 13.050 -65.372 1.00 53.12 272 GLN A C 1
ATOM 2121 O O . GLN A 1 272 ? 37.539 12.957 -66.555 1.00 53.12 272 GLN A O 1
ATOM 2126 N N . PRO A 1 273 ? 37.074 13.609 -64.452 1.00 52.22 273 PRO A N 1
ATOM 2127 C CA . PRO A 1 273 ? 35.815 14.246 -64.805 1.00 52.22 273 PRO A CA 1
ATOM 2128 C C . PRO A 1 273 ? 36.026 15.713 -65.212 1.00 52.22 273 PRO A C 1
ATOM 2130 O O . PRO A 1 273 ? 36.744 16.480 -64.568 1.00 52.22 273 PRO A O 1
ATOM 2133 N N . ARG A 1 274 ? 35.364 16.102 -66.308 1.00 55.25 274 ARG A N 1
ATOM 2134 C CA . ARG A 1 274 ? 35.277 17.479 -66.807 1.00 55.25 274 ARG A CA 1
ATOM 2135 C C . ARG A 1 274 ? 34.620 18.391 -65.771 1.00 55.25 274 ARG A C 1
ATOM 2137 O O . ARG A 1 274 ? 33.532 18.111 -65.280 1.00 55.25 274 ARG A O 1
ATOM 2144 N N . GLN A 1 275 ? 35.276 19.520 -65.523 1.00 54.50 275 GLN A N 1
ATOM 2145 C CA . GLN A 1 275 ? 34.786 20.636 -64.723 1.00 54.50 275 GLN A CA 1
ATOM 2146 C C . GLN A 1 275 ? 33.489 21.205 -65.319 1.00 54.50 275 GLN A C 1
ATOM 2148 O O . GLN A 1 275 ? 33.524 21.872 -66.353 1.00 54.50 275 GLN A O 1
ATOM 2153 N N . SER A 1 276 ? 32.355 21.008 -64.649 1.00 52.75 276 SER A N 1
ATOM 2154 C CA . SER A 1 276 ? 31.170 21.843 -64.854 1.00 52.75 276 SER A CA 1
ATOM 2155 C C . SER A 1 276 ? 30.882 22.644 -63.590 1.00 52.75 276 SER A C 1
ATOM 2157 O O . SER A 1 276 ? 30.476 22.104 -62.563 1.00 52.75 276 SER A O 1
ATOM 2159 N N . ARG A 1 277 ? 31.110 23.956 -63.695 1.00 51.97 277 ARG A N 1
ATOM 2160 C CA . ARG A 1 277 ? 30.645 24.996 -62.772 1.00 51.97 277 ARG A CA 1
ATOM 2161 C C . ARG A 1 277 ? 29.123 24.916 -62.603 1.00 51.97 277 ARG A C 1
ATOM 2163 O O . ARG A 1 277 ? 28.408 25.280 -63.526 1.00 51.97 277 ARG A O 1
ATOM 2170 N N . GLN A 1 278 ? 28.652 24.546 -61.423 1.00 54.25 278 GLN A N 1
ATOM 2171 C CA . GLN A 1 278 ? 27.314 24.830 -60.886 1.00 54.25 278 GLN A CA 1
ATOM 2172 C C . GLN A 1 278 ? 27.537 24.834 -59.368 1.00 54.25 278 GLN A C 1
ATOM 2174 O O . GLN A 1 278 ? 2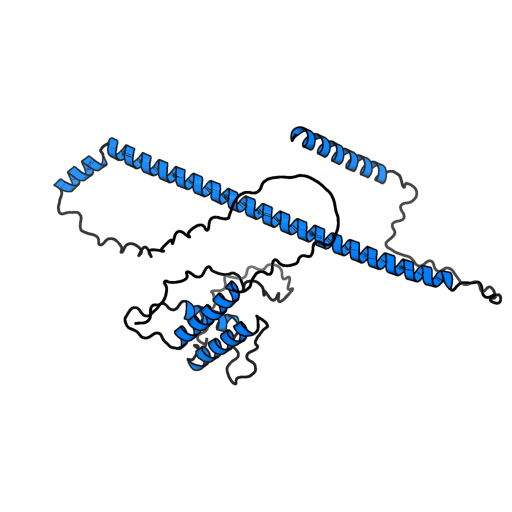7.953 23.833 -58.807 1.00 54.25 278 GLN A O 1
ATOM 2179 N N . GLY A 1 279 ? 27.591 25.982 -58.699 1.00 48.53 279 GLY A N 1
ATOM 2180 C CA . GLY A 1 279 ? 26.440 26.841 -58.447 1.00 48.53 279 GLY A CA 1
ATOM 2181 C C . GLY A 1 279 ? 26.093 26.658 -56.971 1.00 48.53 279 GLY A C 1
ATOM 2182 O O . GLY A 1 279 ? 25.252 25.834 -56.637 1.00 48.53 279 GLY A O 1
ATOM 2183 N N . TRP A 1 280 ? 26.836 27.344 -56.100 1.00 45.41 280 TRP A N 1
ATOM 2184 C CA . TRP A 1 280 ? 26.676 27.296 -54.648 1.00 45.41 280 TRP A CA 1
ATOM 2185 C C . TRP A 1 280 ? 25.336 27.929 -54.265 1.00 45.41 280 TRP A C 1
ATOM 2187 O O . TRP A 1 280 ? 25.208 29.151 -54.287 1.00 45.41 280 TRP A O 1
ATOM 2197 N N . TYR A 1 281 ? 24.350 27.104 -53.925 1.00 48.25 281 TYR A N 1
ATOM 2198 C CA . TYR A 1 281 ? 23.227 27.537 -53.104 1.00 48.25 281 TYR A CA 1
ATOM 2199 C C . TYR A 1 281 ? 23.502 27.053 -51.688 1.00 48.25 281 TYR A C 1
ATOM 2201 O O . TYR A 1 281 ? 23.425 25.870 -51.374 1.00 48.25 281 TYR A O 1
ATOM 2209 N N . GLU A 1 282 ? 23.943 28.012 -50.889 1.00 50.34 282 GLU A N 1
ATOM 2210 C CA . GLU A 1 282 ? 24.200 27.924 -49.463 1.00 50.34 282 GLU A CA 1
ATOM 2211 C C . GLU A 1 282 ? 22.857 27.669 -48.761 1.00 50.34 282 GLU A C 1
ATOM 2213 O O . GLU A 1 282 ? 21.989 28.540 -48.689 1.00 50.34 282 GLU A O 1
ATOM 2218 N N . GLU A 1 283 ? 22.648 26.421 -48.348 1.00 55.94 283 GLU A N 1
ATOM 2219 C CA . GLU A 1 283 ? 21.437 25.958 -47.678 1.00 55.94 283 GLU A CA 1
ATOM 2220 C C . GLU A 1 283 ? 21.367 26.598 -46.280 1.00 55.94 283 GLU A C 1
ATOM 2222 O O . GLU A 1 283 ? 22.187 26.348 -45.394 1.00 55.94 283 GLU A O 1
ATOM 2227 N N . TYR A 1 284 ? 20.419 27.521 -46.128 1.00 56.09 284 TYR A N 1
ATOM 2228 C CA . TYR A 1 284 ? 20.216 28.358 -44.950 1.00 56.09 284 TYR A CA 1
ATOM 2229 C C . TYR A 1 284 ? 19.671 27.510 -43.786 1.00 56.09 284 TYR A C 1
ATOM 2231 O O . TYR A 1 284 ? 18.533 27.048 -43.833 1.00 56.09 284 TYR A O 1
ATOM 2239 N N . HIS A 1 285 ? 20.455 27.328 -42.719 1.00 55.97 285 HIS A N 1
ATOM 2240 C CA . HIS A 1 285 ? 19.987 26.748 -41.454 1.00 55.97 285 HIS A CA 1
ATOM 2241 C C . HIS A 1 285 ? 19.502 27.869 -40.511 1.00 55.97 285 HIS A C 1
ATOM 2243 O O . HIS A 1 285 ? 20.335 28.640 -40.031 1.00 55.97 285 HIS A O 1
ATOM 2249 N N . PRO A 1 286 ? 18.191 27.982 -40.214 1.00 66.25 286 PRO A N 1
ATOM 2250 C CA . PRO A 1 286 ? 17.636 29.107 -39.451 1.00 66.25 286 PRO A CA 1
ATOM 2251 C C . PRO A 1 286 ? 17.991 29.126 -37.951 1.00 66.25 286 PRO A C 1
ATOM 2253 O O . PRO A 1 286 ? 17.755 30.140 -37.301 1.00 66.25 286 PRO A O 1
ATOM 2256 N N . ASP A 1 287 ? 18.607 28.072 -37.405 1.00 57.50 287 ASP A N 1
ATOM 2257 C CA . ASP A 1 287 ? 18.821 27.946 -35.952 1.00 57.50 287 ASP A CA 1
ATOM 2258 C C . ASP A 1 287 ? 20.239 28.316 -35.474 1.00 57.50 287 ASP A C 1
ATOM 2260 O O . ASP A 1 287 ? 20.519 28.294 -34.273 1.00 57.50 287 ASP A O 1
ATOM 2264 N N . LEU A 1 288 ? 21.160 28.685 -36.374 1.00 51.31 288 LEU A N 1
ATOM 2265 C CA . LEU A 1 288 ? 22.496 29.142 -35.977 1.00 51.31 288 LEU A CA 1
ATOM 2266 C C . LEU A 1 288 ? 22.536 30.666 -35.827 1.00 51.31 288 LEU A C 1
ATOM 2268 O O . LEU A 1 288 ? 22.785 31.403 -36.781 1.00 51.31 288 LEU A O 1
ATOM 2272 N N . ILE A 1 289 ? 22.383 31.141 -34.588 1.00 51.41 289 ILE A N 1
ATOM 2273 C CA . ILE A 1 289 ? 22.736 32.514 -34.213 1.00 51.41 289 ILE A CA 1
ATOM 2274 C C . ILE A 1 289 ? 24.263 32.644 -34.301 1.00 51.41 289 ILE A C 1
ATOM 2276 O O . ILE A 1 289 ? 24.995 32.249 -33.391 1.00 51.41 289 ILE A O 1
ATOM 2280 N N . ARG A 1 290 ? 24.761 33.201 -35.410 1.00 49.88 290 ARG A N 1
ATOM 2281 C CA . ARG A 1 290 ? 26.148 33.668 -35.506 1.00 49.88 290 ARG A CA 1
ATOM 2282 C C . ARG A 1 290 ? 26.295 34.912 -34.635 1.00 49.88 290 ARG A C 1
ATOM 2284 O O . ARG A 1 290 ? 25.868 35.998 -35.010 1.00 49.88 290 ARG A O 1
ATOM 2291 N N . VAL A 1 291 ? 26.889 34.744 -33.458 1.00 53.56 291 VAL A N 1
ATOM 2292 C CA . VAL A 1 291 ? 27.381 35.869 -32.659 1.00 53.56 291 VAL A CA 1
ATOM 2293 C C . VAL A 1 291 ? 28.793 36.173 -33.143 1.00 53.56 291 VAL A C 1
ATOM 2295 O O . VAL A 1 291 ? 29.743 35.467 -32.802 1.00 53.56 291 VAL A O 1
ATOM 2298 N N . ASP A 1 292 ? 28.917 37.201 -33.978 1.00 45.38 292 ASP A N 1
ATOM 2299 C CA . ASP A 1 292 ? 30.200 37.666 -34.492 1.00 45.38 292 ASP A CA 1
ATOM 2300 C C . ASP A 1 292 ? 31.155 38.046 -33.347 1.00 45.38 292 ASP A C 1
ATOM 2302 O O . ASP A 1 292 ? 30.891 38.914 -32.514 1.00 45.38 292 ASP A O 1
ATOM 2306 N N . GLY A 1 293 ? 32.317 37.394 -33.333 1.00 55.88 293 GLY A N 1
ATOM 2307 C CA . GLY A 1 293 ? 33.567 38.032 -32.923 1.00 55.88 293 GLY A CA 1
ATOM 2308 C C . GLY A 1 293 ? 33.886 38.180 -31.433 1.00 55.88 293 GLY A C 1
ATOM 2309 O O . GLY A 1 293 ? 34.865 38.858 -31.132 1.00 55.88 293 GLY A O 1
ATOM 2310 N N . LYS A 1 294 ? 33.160 37.563 -30.488 1.00 54.56 294 LYS A N 1
ATOM 2311 C CA . LYS A 1 294 ? 33.566 37.540 -29.058 1.00 54.56 294 LYS A CA 1
ATOM 2312 C C . LYS A 1 294 ? 33.270 36.209 -28.360 1.00 54.56 294 LYS A C 1
ATOM 2314 O O . LYS A 1 294 ? 32.494 36.137 -27.410 1.00 54.56 294 LYS A O 1
ATOM 2319 N N . VAL A 1 295 ? 33.947 35.145 -28.782 1.00 54.06 295 VAL A N 1
ATOM 2320 C CA . VAL A 1 295 ? 33.984 33.878 -28.033 1.00 54.06 295 VAL A CA 1
ATOM 2321 C C . VAL A 1 295 ? 35.097 33.959 -26.990 1.00 54.06 295 VAL A C 1
ATOM 2323 O O . VAL A 1 295 ? 36.190 33.474 -27.242 1.00 54.06 295 VAL A O 1
ATOM 2326 N N . LEU A 1 296 ? 34.862 34.627 -25.850 1.00 53.25 296 LEU A N 1
ATOM 2327 C CA . LEU A 1 296 ? 35.715 34.460 -24.651 1.00 53.25 296 LEU A CA 1
ATOM 2328 C C . LEU A 1 296 ? 35.172 35.057 -23.337 1.00 53.25 296 LEU A C 1
ATOM 2330 O O . LEU A 1 296 ? 35.940 35.237 -22.401 1.00 53.25 296 LEU A O 1
ATOM 2334 N N . VAL A 1 297 ? 33.871 35.346 -23.203 1.00 56.06 297 VAL A N 1
ATOM 2335 C CA . VAL A 1 297 ? 33.333 35.881 -21.925 1.00 56.06 297 VAL A CA 1
ATOM 2336 C C . VAL A 1 297 ? 32.430 34.884 -21.192 1.00 56.06 297 VAL A C 1
ATOM 2338 O O . VAL A 1 297 ? 32.449 34.823 -19.965 1.00 56.06 297 VAL A O 1
ATOM 2341 N N . LEU A 1 298 ? 31.713 34.014 -21.910 1.00 57.62 298 LEU A N 1
ATOM 2342 C CA . LEU A 1 298 ? 30.815 33.048 -21.263 1.00 57.62 298 LEU A CA 1
ATOM 2343 C C . LEU A 1 298 ? 31.558 31.894 -20.572 1.00 57.62 298 LEU A C 1
ATOM 2345 O O . LEU A 1 298 ? 31.108 31.430 -19.528 1.00 57.62 298 LEU A O 1
ATOM 2349 N N . PHE A 1 299 ? 32.731 31.489 -21.073 1.00 62.28 299 PHE A N 1
ATOM 2350 C CA . PHE A 1 299 ? 33.540 30.463 -20.405 1.00 62.28 299 PHE A CA 1
ATOM 2351 C C . PHE A 1 299 ? 34.088 30.937 -19.054 1.00 62.28 299 PHE A C 1
ATOM 2353 O O . PHE A 1 299 ? 34.061 30.173 -18.097 1.00 62.28 299 PHE A O 1
ATOM 2360 N N . LEU A 1 300 ? 34.505 32.201 -18.935 1.00 65.06 300 LEU A N 1
ATOM 2361 C CA . LEU A 1 300 ? 34.997 32.763 -17.670 1.00 65.06 300 LEU A CA 1
ATOM 2362 C C . LEU A 1 300 ? 33.880 32.917 -16.629 1.00 65.06 300 LEU A C 1
ATOM 2364 O O . LEU A 1 300 ? 34.091 32.612 -15.456 1.00 65.06 300 LEU A O 1
ATOM 2368 N N . ALA A 1 301 ? 32.674 33.317 -17.046 1.00 69.62 301 ALA A N 1
ATOM 2369 C CA . ALA A 1 301 ? 31.522 33.386 -16.146 1.00 69.62 301 ALA A CA 1
ATOM 2370 C C . ALA A 1 301 ? 31.098 31.994 -15.645 1.00 69.62 301 ALA A C 1
ATOM 2372 O O . ALA A 1 301 ? 30.834 31.815 -14.456 1.00 69.62 301 ALA A O 1
ATOM 2373 N N . PHE A 1 302 ? 31.097 30.992 -16.530 1.00 77.12 302 PHE A N 1
ATOM 2374 C CA . PHE A 1 302 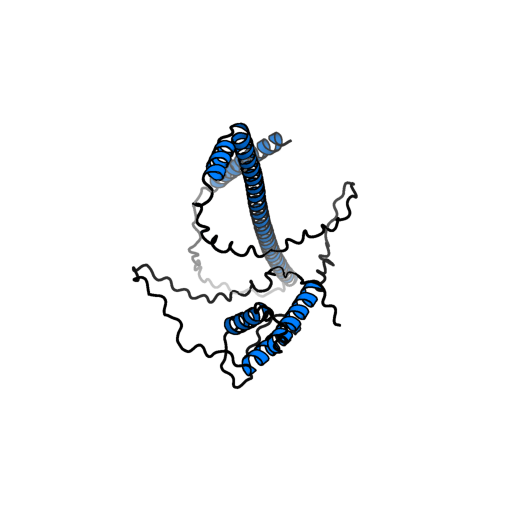? 30.763 29.616 -16.166 1.00 77.12 302 PHE A CA 1
ATOM 2375 C C . PHE A 1 302 ? 31.836 28.979 -15.269 1.00 77.12 302 PHE A C 1
ATOM 2377 O O . PHE A 1 302 ? 31.509 28.321 -14.282 1.00 77.12 302 PHE A O 1
ATOM 2384 N N . TYR A 1 303 ? 33.117 29.245 -15.543 1.00 82.44 303 TYR A N 1
ATOM 2385 C CA . TYR A 1 303 ? 34.234 28.750 -14.737 1.00 82.44 303 TYR A CA 1
ATOM 2386 C C . TYR A 1 303 ? 34.237 29.351 -13.324 1.00 82.44 303 TYR A C 1
ATOM 2388 O O . TYR A 1 303 ? 34.374 28.620 -12.344 1.00 82.44 303 TYR A O 1
ATOM 2396 N N . ASN A 1 304 ? 33.980 30.658 -13.192 1.00 78.38 304 ASN A N 1
ATOM 2397 C CA . ASN A 1 304 ? 33.861 31.311 -11.885 1.00 78.38 304 ASN A CA 1
ATOM 2398 C C . ASN A 1 304 ? 32.658 30.795 -11.080 1.00 78.38 304 ASN A C 1
ATOM 2400 O O . ASN A 1 304 ? 32.747 30.655 -9.858 1.00 78.38 304 ASN A O 1
ATOM 2404 N N . HIS A 1 305 ? 31.549 30.463 -11.747 1.00 85.31 305 HIS A N 1
ATOM 2405 C CA . HIS A 1 305 ? 30.381 29.898 -11.074 1.00 85.31 305 HIS A CA 1
ATOM 2406 C C . HIS A 1 305 ? 30.644 28.476 -10.552 1.00 85.31 305 HIS A C 1
ATOM 2408 O O . HIS A 1 305 ? 30.336 28.179 -9.397 1.00 85.31 305 HIS A O 1
ATOM 2414 N N . ILE A 1 306 ? 31.289 27.623 -11.357 1.00 88.31 306 ILE A N 1
ATOM 2415 C CA . ILE A 1 306 ? 31.674 26.264 -10.943 1.00 88.31 306 ILE A CA 1
ATOM 2416 C C . ILE A 1 306 ? 32.693 26.303 -9.798 1.00 88.31 306 ILE A C 1
ATOM 2418 O O . ILE A 1 306 ? 32.549 25.562 -8.826 1.00 88.31 306 ILE A O 1
ATOM 2422 N N . HIS A 1 307 ? 33.686 27.193 -9.861 1.00 88.94 307 HIS A N 1
ATOM 2423 C CA . HIS A 1 307 ? 34.694 27.313 -8.807 1.00 88.94 307 HIS A CA 1
ATOM 2424 C C . HIS A 1 307 ? 34.091 27.805 -7.477 1.00 88.94 307 HIS A C 1
ATOM 2426 O O . HIS A 1 307 ? 34.460 27.319 -6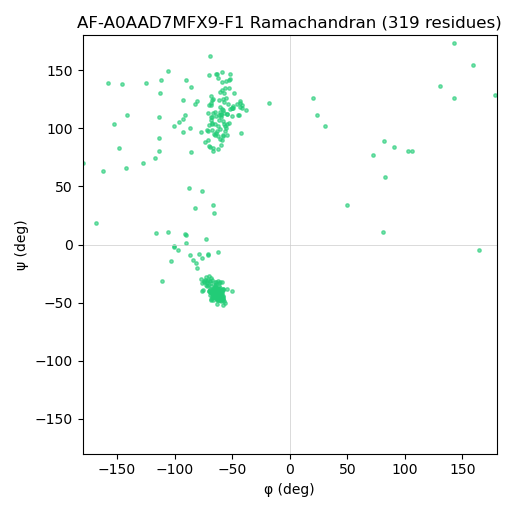.408 1.00 88.94 307 HIS A O 1
ATOM 2432 N N . SER A 1 308 ? 33.114 28.720 -7.523 1.00 87.50 308 SER A N 1
ATOM 2433 C CA . SER A 1 308 ? 32.389 29.171 -6.325 1.00 87.50 308 SER A CA 1
ATOM 2434 C C . SER A 1 308 ? 31.555 28.052 -5.690 1.00 87.50 308 SER A C 1
ATOM 2436 O O . SER A 1 308 ? 31.542 27.919 -4.466 1.00 87.50 308 SER A O 1
ATOM 2438 N N . LEU A 1 309 ? 30.911 27.210 -6.507 1.00 85.56 309 LEU A N 1
ATOM 2439 C CA . LEU A 1 309 ? 30.166 26.040 -6.032 1.00 85.56 309 LEU A CA 1
ATOM 2440 C C . LEU A 1 309 ? 31.087 25.001 -5.380 1.00 85.56 309 LEU A C 1
ATOM 2442 O O . LEU A 1 309 ? 30.787 24.526 -4.288 1.00 85.56 309 LEU A O 1
ATOM 2446 N N . MET A 1 310 ? 32.231 24.695 -5.998 1.00 87.31 310 MET A N 1
ATOM 2447 C CA . MET A 1 310 ? 33.198 23.741 -5.439 1.00 87.31 310 MET A CA 1
ATOM 2448 C C . MET A 1 310 ? 33.796 24.224 -4.110 1.00 87.31 310 MET A C 1
ATOM 2450 O O . MET A 1 310 ? 33.963 23.425 -3.191 1.00 87.31 310 MET A O 1
ATOM 2454 N N . SER A 1 311 ? 34.051 25.530 -3.968 1.00 84.75 311 SER A N 1
ATOM 2455 C CA . SER A 1 311 ? 34.594 26.084 -2.722 1.00 84.75 311 SER A CA 1
ATOM 2456 C C . SER A 1 311 ? 33.610 26.008 -1.549 1.00 84.75 311 SER A C 1
ATOM 2458 O O . SER A 1 311 ? 34.059 25.867 -0.418 1.00 84.75 311 SER A O 1
ATOM 2460 N N . ARG A 1 312 ? 32.295 26.075 -1.801 1.00 81.44 312 ARG A N 1
ATOM 2461 C CA . ARG A 1 312 ? 31.262 25.917 -0.759 1.00 81.44 312 ARG A CA 1
ATOM 2462 C C . ARG A 1 312 ? 31.085 24.458 -0.339 1.00 81.44 312 ARG A C 1
ATOM 2464 O O . ARG A 1 312 ? 30.979 24.166 0.840 1.00 81.44 312 ARG A O 1
ATOM 2471 N N . PHE A 1 313 ? 31.145 23.526 -1.290 1.00 81.38 313 PHE A N 1
ATOM 2472 C CA . PHE A 1 313 ? 31.082 22.099 -0.959 1.00 81.38 313 PHE A CA 1
ATOM 2473 C C . PHE A 1 313 ? 32.289 21.622 -0.140 1.00 81.38 313 PHE A C 1
ATOM 2475 O O . PHE A 1 313 ? 32.146 20.734 0.693 1.00 81.38 313 PHE A O 1
ATOM 2482 N N . SER A 1 314 ? 33.473 22.207 -0.347 1.00 78.88 314 SER A N 1
ATOM 2483 C CA . SER A 1 314 ? 34.667 21.816 0.410 1.00 78.88 314 SER A CA 1
ATOM 2484 C C . SER A 1 314 ? 34.648 22.280 1.868 1.00 78.88 314 SER A C 1
ATOM 2486 O O . SER A 1 314 ? 35.283 21.631 2.696 1.00 78.88 314 SER A O 1
ATOM 2488 N N . THR A 1 315 ? 33.967 23.384 2.195 1.00 78.56 315 THR A N 1
ATOM 2489 C CA . THR A 1 315 ? 33.874 23.867 3.582 1.00 78.56 315 THR A CA 1
ATOM 2490 C C . THR A 1 315 ? 32.889 23.038 4.395 1.00 78.56 315 THR A C 1
ATOM 2492 O O . THR A 1 315 ? 33.206 22.659 5.517 1.00 78.56 315 THR A O 1
ATOM 2495 N N . ASP A 1 316 ? 31.763 22.654 3.797 1.00 75.06 316 ASP A N 1
ATOM 2496 C CA . ASP A 1 316 ? 30.711 21.911 4.502 1.00 75.06 316 ASP A CA 1
ATOM 2497 C C . ASP A 1 316 ? 31.139 20.467 4.834 1.00 75.06 316 ASP A C 1
ATOM 2499 O O . ASP A 1 316 ? 30.683 19.886 5.815 1.00 75.06 316 ASP A O 1
ATOM 2503 N N . ILE A 1 317 ? 32.053 19.885 4.045 1.00 76.12 317 ILE A N 1
ATOM 2504 C CA . ILE A 1 317 ? 32.606 18.542 4.299 1.00 76.12 317 ILE A CA 1
ATOM 2505 C C . ILE A 1 317 ? 33.616 18.552 5.459 1.00 76.12 317 ILE A C 1
ATOM 2507 O O . ILE A 1 317 ? 33.718 17.560 6.175 1.00 76.12 317 ILE A O 1
ATOM 2511 N N . LEU A 1 318 ? 34.343 19.655 5.670 1.00 71.56 318 LEU A N 1
ATOM 2512 C CA . LEU A 1 318 ? 35.299 19.782 6.779 1.00 71.56 318 LEU A CA 1
ATOM 2513 C C . LEU A 1 318 ? 34.630 20.120 8.116 1.00 71.56 318 LEU A C 1
ATOM 2515 O O . LEU A 1 318 ? 35.230 19.879 9.152 1.00 71.56 318 LEU A O 1
ATOM 2519 N N . GLU A 1 319 ? 33.408 20.654 8.107 1.00 67.44 319 GLU A N 1
ATOM 2520 C CA . GLU A 1 319 ? 32.641 20.924 9.332 1.00 67.44 319 GLU A CA 1
ATOM 2521 C C . GLU A 1 319 ? 31.871 19.682 9.834 1.00 67.44 319 GLU A C 1
ATOM 2523 O O . GLU A 1 319 ? 31.402 19.650 10.969 1.00 67.44 319 GLU A O 1
ATOM 2528 N N . TYR A 1 320 ? 31.764 18.640 8.999 1.00 66.56 320 TYR A N 1
ATOM 2529 C CA . TYR A 1 320 ? 31.087 17.375 9.314 1.00 66.56 320 TYR A CA 1
ATOM 2530 C C . TYR A 1 320 ? 32.029 16.222 9.713 1.00 66.56 320 TYR A C 1
ATOM 2532 O O . TYR A 1 320 ? 31.542 15.132 10.027 1.00 66.56 320 TYR A O 1
ATOM 2540 N N . LEU A 1 321 ? 33.346 16.451 9.696 1.00 65.31 321 LEU A N 1
ATOM 2541 C CA . LEU A 1 321 ? 34.394 15.532 10.164 1.00 65.31 321 LEU A CA 1
ATOM 2542 C C . LEU A 1 321 ? 34.999 16.041 11.474 1.00 65.31 321 LEU A C 1
ATOM 2544 O O . LEU A 1 321 ? 35.185 15.199 12.380 1.00 65.31 321 LEU A O 1
#

pLDDT: mean 72.42, std 21.06, range [32.84, 98.56]

Solvent-accessible surface area (backbone atoms only — not comparable to full-atom values): 21343 Å² total; per-residue (Å²): 136,85,87,73,79,80,83,81,79,79,70,86,74,75,86,77,75,84,75,76,76,77,76,84,73,92,72,93,72,83,91,74,94,72,74,85,73,74,76,79,69,83,69,93,73,73,76,74,80,46,72,73,52,48,52,50,49,49,54,53,51,47,52,43,65,74,70,64,85,68,88,82,76,76,80,89,52,106,57,84,87,71,56,68,68,56,54,49,50,50,53,51,48,46,67,65,53,68,78,62,91,61,98,58,78,78,55,69,67,45,55,49,49,52,51,44,51,49,53,50,50,51,53,62,69,65,52,70,78,72,77,75,70,84,72,87,81,81,82,90,80,87,86,77,91,82,80,90,85,75,85,83,75,80,73,77,75,79,78,75,73,78,70,76,72,64,74,73,70,75,74,75,82,69,78,82,81,81,53,68,70,60,50,53,55,49,49,56,53,65,69,31,67,69,56,45,50,54,52,51,49,53,50,50,53,53,51,49,54,51,51,51,52,51,52,55,52,50,51,53,51,52,54,49,52,51,53,52,51,52,52,54,50,51,52,51,51,50,53,51,50,56,50,52,50,52,53,46,56,51,51,53,52,52,50,52,56,51,53,60,54,59,71,70,63,63,85,69,90,73,81,86,78,83,88,75,94,75,79,91,76,82,80,81,67,92,83,69,82,80,75,84,91,68,94,73,57,67,64,56,56,52,50,53,52,53,52,54,52,52,58,53,58,57,51,60,57,64,75,74,109

Secondary structure (DSSP, 8-state):
---PPP--------TT---------------------------TT-PPPPHHHHHHHHHHHHHHHHHTS-----TTSSS----HHHHHHHHHHHHHSPPPSSSPPPPHHHHHHHHHHHHHHHHHHS-----TT----S-------------------------------PPP----TT-HHHHHHHHHHHT-HHHHHHHHHHHHHHHHHHHHHHHHHHHHHHHHHHHHHHHHHHHHHHHHHHHHHHHHHHHHHHHHHHHHHHHT-----PPPPP-----------TT-----S-TTSHHHHHHHHHHHHHHHHHHHHHS--

Organism: NCBI:txid1033252

Mean predicted aligned error: 20.12 Å

Radius of gyration: 37.31 Å; Cα contacts (8 Å, |Δi|>4): 38; chains: 1; bounding box: 76×71×117 Å